Protein AF-A0AAV1JI72-F1 (afdb_monomer)

pLDDT: mean 72.75, std 24.95, range [28.27, 97.5]

Organism: NCBI:txid320188

Structure (mmCIF, N/CA/C/O backbone):
data_AF-A0AAV1JI72-F1
#
_entry.id   AF-A0AAV1JI72-F1
#
loop_
_atom_site.group_PDB
_atom_site.id
_atom_site.type_symbol
_atom_site.label_atom_id
_atom_site.label_alt_id
_atom_site.label_comp_id
_atom_site.label_asym_id
_atom_site.label_entity_id
_atom_site.label_seq_id
_atom_site.pdbx_PDB_ins_code
_atom_site.Cartn_x
_atom_site.Cartn_y
_atom_site.Cartn_z
_atom_site.occupancy
_atom_site.B_iso_or_equiv
_atom_site.auth_seq_id
_atom_site.auth_comp_id
_atom_site.auth_asym_id
_atom_site.auth_atom_id
_atom_site.pdbx_PDB_model_num
ATOM 1 N N . MET A 1 1 ? 10.639 1.353 -34.415 1.00 80.25 1 MET A N 1
ATOM 2 C CA . MET A 1 1 ? 10.887 -0.043 -33.990 1.00 80.25 1 MET A CA 1
ATOM 3 C C . MET A 1 1 ? 10.121 -0.288 -32.700 1.00 80.25 1 MET A C 1
ATOM 5 O O . MET A 1 1 ? 9.920 0.663 -31.959 1.00 80.25 1 MET A O 1
ATOM 9 N N . THR A 1 2 ? 9.612 -1.497 -32.475 1.00 88.75 2 THR A N 1
ATOM 10 C CA . THR A 1 2 ? 8.884 -1.863 -31.246 1.00 88.75 2 THR A CA 1
ATOM 11 C C . THR A 1 2 ? 9.745 -2.816 -30.440 1.00 88.75 2 THR A C 1
ATOM 13 O O . THR A 1 2 ? 10.254 -3.772 -31.016 1.00 88.75 2 THR A O 1
ATOM 16 N N . PHE A 1 3 ? 9.872 -2.568 -29.140 1.00 95.31 3 PHE A N 1
ATOM 17 C CA . PHE A 1 3 ? 10.751 -3.332 -28.258 1.00 95.31 3 PHE A CA 1
ATOM 18 C C . PHE A 1 3 ? 9.920 -4.197 -27.320 1.00 95.31 3 PHE A C 1
ATOM 20 O O . PHE A 1 3 ? 8.911 -3.732 -26.776 1.00 95.31 3 PHE A O 1
ATOM 27 N N . TYR A 1 4 ? 10.335 -5.449 -27.145 1.00 96.69 4 TYR A N 1
ATOM 28 C CA . TYR A 1 4 ? 9.605 -6.433 -26.360 1.00 96.69 4 TYR A CA 1
ATOM 29 C C . TYR A 1 4 ? 10.456 -6.936 -25.201 1.00 96.69 4 TYR A C 1
ATOM 31 O O . TYR A 1 4 ? 11.632 -7.248 -25.370 1.00 96.69 4 TYR A O 1
ATOM 39 N N . VAL A 1 5 ? 9.841 -7.051 -24.028 1.00 97.44 5 VAL A N 1
ATOM 40 C CA . VAL A 1 5 ? 10.412 -7.745 -22.872 1.00 97.44 5 VAL A CA 1
ATOM 41 C C . VAL A 1 5 ? 9.527 -8.935 -22.567 1.00 97.44 5 VAL A C 1
ATOM 43 O O . VAL A 1 5 ? 8.307 -8.802 -22.435 1.00 97.44 5 VAL A O 1
ATOM 46 N N . VAL A 1 6 ? 10.150 -10.098 -22.464 1.00 97.06 6 VAL A N 1
ATOM 47 C CA . VAL A 1 6 ? 9.492 -11.325 -22.038 1.00 97.06 6 VAL A CA 1
ATOM 48 C C . VAL A 1 6 ? 9.710 -11.481 -20.543 1.00 97.06 6 VAL A C 1
ATOM 50 O O . VAL A 1 6 ? 10.836 -11.371 -20.071 1.00 97.06 6 VAL A O 1
ATOM 53 N N . VAL A 1 7 ? 8.627 -11.716 -19.807 1.00 97.50 7 VAL A N 1
ATOM 54 C CA . VAL A 1 7 ? 8.615 -11.934 -18.360 1.00 97.50 7 VAL A CA 1
ATOM 55 C C . VAL A 1 7 ? 8.097 -13.340 -18.094 1.00 97.50 7 VAL A C 1
ATOM 57 O O . VAL A 1 7 ? 6.971 -13.672 -18.464 1.00 97.50 7 VAL A O 1
ATOM 60 N N . SER A 1 8 ? 8.901 -14.155 -17.421 1.00 96.75 8 SER A N 1
ATOM 61 C CA . SER A 1 8 ? 8.565 -15.527 -17.031 1.00 96.75 8 SER A CA 1
ATOM 62 C C . SER A 1 8 ? 8.626 -15.710 -15.512 1.00 96.75 8 SER A C 1
ATOM 64 O O . SER A 1 8 ? 9.091 -14.831 -14.783 1.00 96.75 8 SER A O 1
ATOM 66 N N . GLY A 1 9 ? 8.133 -16.855 -15.032 1.00 94.88 9 GLY A N 1
ATOM 67 C CA . GLY A 1 9 ? 8.080 -17.171 -13.600 1.00 94.88 9 GLY A CA 1
ATOM 68 C C . GLY A 1 9 ? 6.787 -16.727 -12.915 1.00 94.88 9 GLY A C 1
ATOM 69 O O . GLY A 1 9 ? 6.703 -16.763 -11.694 1.00 94.88 9 GLY A O 1
ATOM 70 N N . LEU A 1 10 ? 5.757 -16.329 -13.669 1.00 95.94 10 LEU A N 1
ATOM 71 C CA . LEU A 1 10 ? 4.488 -15.892 -13.086 1.00 95.94 10 LEU A CA 1
ATOM 72 C C . LEU A 1 10 ? 3.594 -17.082 -12.686 1.00 95.94 10 LEU A C 1
ATOM 74 O O . LEU A 1 10 ? 3.557 -18.090 -13.393 1.00 95.94 10 LEU A O 1
ATOM 78 N N . PRO A 1 11 ? 2.793 -16.968 -11.614 1.00 95.50 11 PRO A N 1
ATOM 79 C CA . PRO A 1 11 ? 1.798 -17.980 -11.271 1.00 95.50 11 PRO A CA 1
ATOM 80 C C . PRO A 1 11 ? 0.711 -18.102 -12.348 1.00 95.50 11 PRO A C 1
ATOM 82 O O . PRO A 1 11 ? 0.239 -17.095 -12.889 1.00 95.50 11 PRO A O 1
ATOM 85 N N . LYS A 1 12 ? 0.236 -19.331 -12.603 1.00 94.25 12 LYS A N 1
ATOM 86 C CA . LYS A 1 12 ? -0.787 -19.619 -13.634 1.00 94.25 12 LYS A CA 1
ATOM 87 C C . LYS A 1 12 ? -2.116 -18.892 -13.414 1.00 94.25 12 LYS A C 1
ATOM 89 O O . LYS A 1 12 ? -2.820 -18.559 -14.362 1.00 94.25 12 LYS A O 1
ATOM 94 N N . THR A 1 13 ? -2.441 -18.608 -12.158 1.00 94.12 13 THR A N 1
ATOM 95 C CA . THR A 1 13 ? -3.684 -17.951 -11.734 1.00 94.12 13 THR A CA 1
ATOM 96 C C . THR A 1 13 ? -3.676 -16.433 -11.925 1.00 94.12 13 THR A C 1
ATOM 98 O O . THR A 1 13 ? -4.698 -15.777 -11.709 1.00 94.12 13 THR A O 1
ATOM 101 N N . VAL A 1 14 ? -2.534 -15.837 -12.282 1.00 95.06 14 VAL A N 1
ATOM 102 C CA . VAL A 1 14 ? -2.416 -14.382 -12.394 1.00 95.06 14 VAL A CA 1
ATOM 103 C C . VAL A 1 14 ? -3.108 -13.873 -13.653 1.00 95.06 14 VAL A C 1
ATOM 105 O O . VAL A 1 14 ? -2.826 -14.306 -14.765 1.00 95.06 14 VAL A O 1
ATOM 108 N N . LYS A 1 15 ? -3.989 -12.884 -13.472 1.00 95.06 15 LYS A N 1
ATOM 109 C CA . LYS A 1 15 ? -4.692 -12.200 -14.563 1.00 95.06 15 LYS A CA 1
ATOM 110 C C . LYS A 1 15 ? -3.869 -11.032 -15.116 1.00 95.06 15 LYS A C 1
ATOM 112 O O . LYS A 1 15 ? -3.301 -10.253 -14.349 1.00 95.06 15 LYS A O 1
ATOM 117 N N . LYS A 1 16 ? -3.940 -10.820 -16.435 1.00 94.88 16 LYS A N 1
ATOM 118 C CA . LYS A 1 16 ? -3.310 -9.699 -17.168 1.00 94.88 16 LYS A CA 1
ATOM 119 C C . LYS A 1 16 ? -3.558 -8.324 -16.529 1.00 94.88 16 LYS A C 1
ATOM 121 O O . LYS A 1 16 ? -2.630 -7.537 -16.371 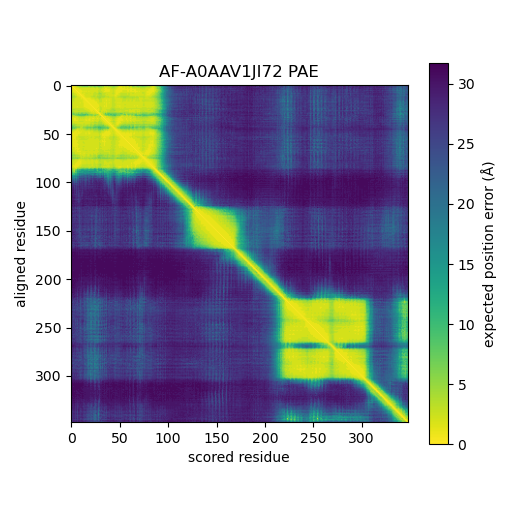1.00 94.88 16 LYS A O 1
ATOM 126 N N . GLN A 1 17 ? -4.795 -8.044 -16.111 1.00 95.06 17 GLN A N 1
ATOM 127 C CA . GLN A 1 17 ? -5.170 -6.770 -15.475 1.00 95.06 17 GLN A CA 1
ATOM 128 C C . GLN A 1 17 ? -4.402 -6.516 -14.169 1.00 95.06 17 GLN A C 1
ATOM 130 O O . GLN A 1 17 ? -3.932 -5.404 -13.930 1.00 95.06 17 GLN A O 1
ATOM 135 N N . LYS A 1 18 ? -4.219 -7.561 -13.352 1.00 95.06 18 LYS A N 1
ATOM 136 C CA . LYS A 1 18 ? -3.487 -7.476 -12.085 1.00 95.06 18 LYS A CA 1
ATOM 137 C C . LYS A 1 18 ? -2.008 -7.170 -12.324 1.00 95.06 18 LYS A C 1
ATOM 139 O O . LYS A 1 18 ? -1.457 -6.331 -11.621 1.00 95.06 18 LYS A O 1
ATOM 144 N N . MET A 1 19 ? -1.397 -7.775 -13.348 1.00 95.81 19 MET A N 1
ATOM 145 C CA . MET A 1 19 ? -0.015 -7.460 -13.738 1.00 95.81 19 MET A CA 1
ATOM 146 C C . MET A 1 19 ? 0.129 -6.043 -14.277 1.00 95.81 19 MET A C 1
ATOM 148 O O . MET A 1 19 ? 1.057 -5.337 -13.898 1.00 95.81 19 MET A O 1
ATOM 152 N N . SER A 1 20 ? -0.819 -5.588 -15.101 1.00 95.81 20 SER A N 1
ATOM 153 C CA . SER A 1 20 ? -0.811 -4.206 -15.586 1.00 95.81 20 SER A CA 1
ATOM 154 C C . SER A 1 20 ? -0.857 -3.202 -14.432 1.00 95.81 20 SER A C 1
ATOM 156 O O . SER A 1 20 ? -0.128 -2.213 -14.462 1.00 95.81 20 SER A O 1
ATOM 158 N N . HIS A 1 21 ? -1.699 -3.445 -13.423 1.00 95.38 21 HIS A N 1
ATOM 159 C CA . HIS A 1 21 ? -1.760 -2.612 -12.222 1.00 95.38 21 HIS A CA 1
ATOM 160 C C . HIS A 1 21 ? -0.453 -2.698 -11.426 1.00 95.38 21 HIS A C 1
ATOM 162 O O . HIS A 1 21 ? 0.119 -1.676 -11.058 1.00 95.38 21 HIS A O 1
ATOM 168 N N . PHE A 1 22 ? 0.051 -3.912 -11.200 1.00 95.38 22 PHE A N 1
ATOM 169 C CA . PHE A 1 22 ? 1.296 -4.143 -10.477 1.00 95.38 22 PHE A CA 1
ATOM 170 C C . PHE A 1 22 ? 2.472 -3.354 -11.080 1.00 95.38 22 PHE A C 1
ATOM 172 O O . PHE A 1 22 ? 3.137 -2.591 -10.385 1.00 95.38 22 PHE A O 1
ATOM 179 N N . PHE A 1 23 ? 2.675 -3.439 -12.393 1.00 95.50 23 PHE A N 1
ATOM 180 C CA . PHE A 1 23 ? 3.756 -2.708 -13.047 1.00 95.50 23 PHE A CA 1
ATOM 181 C C . PHE A 1 23 ? 3.588 -1.194 -12.988 1.00 95.50 23 PHE A C 1
ATOM 183 O O . PHE A 1 23 ? 4.570 -0.498 -12.757 1.00 95.50 23 PHE A O 1
ATOM 190 N N . ARG A 1 24 ? 2.367 -0.670 -13.155 1.00 94.69 24 ARG A N 1
ATOM 191 C CA . ARG A 1 24 ? 2.127 0.781 -13.088 1.00 94.69 24 ARG A CA 1
ATOM 192 C C . ARG A 1 24 ? 2.390 1.348 -11.697 1.00 94.69 24 ARG A C 1
ATOM 194 O O . ARG A 1 24 ? 3.025 2.390 -11.584 1.00 94.69 24 ARG A O 1
ATOM 201 N N . HIS A 1 25 ? 1.907 0.670 -10.660 1.00 93.50 25 HIS A N 1
ATOM 202 C CA . HIS A 1 25 ? 1.897 1.224 -9.306 1.00 93.50 25 HIS A CA 1
ATOM 203 C C . HIS A 1 25 ? 3.139 0.878 -8.483 1.00 93.50 25 HIS A C 1
ATOM 205 O O . HIS A 1 25 ? 3.499 1.657 -7.605 1.00 93.50 25 HIS A O 1
ATOM 211 N N . PHE A 1 26 ? 3.799 -0.249 -8.760 1.00 92.00 26 PHE A N 1
ATOM 212 C CA . PHE A 1 26 ? 4.907 -0.728 -7.930 1.00 92.00 26 PHE A CA 1
ATOM 213 C C . PHE A 1 26 ? 6.258 -0.616 -8.630 1.00 92.00 26 PHE A C 1
ATOM 215 O O . PHE A 1 26 ? 7.200 -0.101 -8.039 1.00 92.00 26 PHE A O 1
ATOM 222 N N . ILE A 1 27 ? 6.359 -1.044 -9.891 1.00 92.62 27 ILE A N 1
ATOM 223 C CA . ILE A 1 27 ? 7.653 -1.087 -10.590 1.00 92.62 27 ILE A CA 1
ATOM 224 C C . ILE A 1 27 ? 7.949 0.238 -11.300 1.00 92.62 27 ILE A C 1
ATOM 226 O O . ILE A 1 27 ? 8.994 0.847 -11.099 1.00 92.62 27 ILE A O 1
ATOM 230 N N . PHE A 1 28 ? 7.009 0.731 -12.106 1.00 92.94 28 PHE A N 1
ATOM 231 C CA . PHE A 1 28 ? 7.206 1.896 -12.974 1.00 92.94 28 PHE A CA 1
ATOM 232 C C . PHE A 1 28 ? 6.621 3.195 -12.407 1.00 92.94 28 PHE A C 1
ATOM 234 O O . PHE A 1 28 ? 6.451 4.159 -13.155 1.00 92.94 28 PHE A O 1
ATOM 241 N N . LYS A 1 29 ? 6.361 3.255 -11.089 1.00 89.06 29 LYS A N 1
ATOM 242 C CA . LYS A 1 29 ? 5.758 4.420 -10.407 1.00 89.06 29 LYS A CA 1
ATOM 243 C C . LYS A 1 29 ? 6.506 5.724 -10.709 1.00 89.06 29 LYS A C 1
ATOM 245 O O . LYS A 1 29 ? 5.884 6.759 -10.916 1.00 89.06 29 LYS A O 1
ATOM 250 N N . LYS A 1 30 ? 7.843 5.673 -10.755 1.00 84.94 30 LYS A N 1
ATOM 251 C CA . LYS A 1 30 ? 8.702 6.855 -10.953 1.00 84.94 30 LYS A CA 1
ATOM 252 C C . LYS A 1 30 ? 8.944 7.195 -12.426 1.00 84.94 30 LYS A C 1
ATOM 254 O O . LYS A 1 30 ? 9.085 8.361 -12.771 1.00 84.94 30 LYS A O 1
ATOM 259 N N . SER A 1 31 ? 8.982 6.192 -13.297 1.00 80.81 31 SER A N 1
ATOM 260 C CA . SER A 1 31 ? 9.631 6.317 -14.607 1.00 80.81 31 SER A CA 1
ATOM 261 C C . SER A 1 31 ? 8.703 6.769 -15.744 1.00 80.81 31 SER A C 1
ATOM 263 O O . SER A 1 31 ? 9.165 6.893 -16.871 1.00 80.81 31 SER A O 1
ATOM 265 N N . ARG A 1 32 ? 7.400 6.993 -15.487 1.00 87.56 32 ARG A N 1
ATOM 266 C CA . ARG A 1 32 ? 6.370 7.340 -16.502 1.00 87.56 32 ARG A CA 1
ATOM 267 C C . ARG A 1 32 ? 6.474 6.504 -17.797 1.00 87.56 32 ARG A C 1
ATOM 269 O O . ARG A 1 32 ? 6.197 6.989 -18.892 1.00 87.56 32 ARG A O 1
ATOM 276 N N . ILE A 1 33 ? 6.868 5.235 -17.672 1.00 93.38 33 ILE A N 1
ATOM 277 C CA . ILE A 1 33 ? 7.108 4.345 -18.812 1.00 93.38 33 ILE A CA 1
ATOM 278 C C . ILE A 1 33 ? 5.769 3.940 -19.433 1.00 93.38 33 ILE A C 1
ATOM 280 O O . ILE A 1 33 ? 4.908 3.370 -18.758 1.00 93.38 33 ILE A O 1
ATOM 284 N N . LYS A 1 34 ? 5.604 4.183 -20.738 1.00 94.25 34 LYS A N 1
ATOM 285 C CA . LYS A 1 34 ? 4.470 3.651 -21.503 1.00 94.25 34 LYS A CA 1
ATOM 286 C C . LYS A 1 34 ? 4.755 2.219 -21.943 1.00 94.25 34 LYS A C 1
ATOM 288 O O . LYS A 1 34 ? 5.739 1.954 -22.637 1.00 94.25 34 LYS A O 1
ATOM 293 N N . PHE A 1 35 ? 3.866 1.309 -21.559 1.00 96.25 35 PHE A N 1
ATOM 294 C CA . PHE A 1 35 ? 3.955 -0.106 -21.897 1.00 96.25 35 PHE A CA 1
ATOM 295 C C . PHE A 1 35 ? 2.570 -0.707 -22.161 1.00 96.25 35 PHE A C 1
ATOM 297 O O . PHE A 1 35 ? 1.554 -0.233 -21.641 1.00 96.25 35 PHE A O 1
ATOM 304 N N . TRP A 1 36 ? 2.541 -1.788 -22.939 1.00 97.06 36 TRP A N 1
ATOM 305 C CA . TRP A 1 36 ? 1.344 -2.574 -23.227 1.00 97.06 36 TRP A CA 1
ATOM 306 C C . TRP A 1 36 ? 1.670 -4.054 -23.093 1.00 97.06 36 TRP A C 1
ATOM 308 O O . TRP A 1 36 ? 2.617 -4.540 -23.699 1.00 97.06 36 TRP A O 1
ATOM 318 N N . ILE A 1 37 ? 0.873 -4.793 -22.327 1.00 96.81 37 ILE A N 1
ATOM 319 C CA . ILE A 1 37 ? 0.992 -6.253 -22.289 1.00 96.81 37 ILE A CA 1
ATOM 320 C C . ILE A 1 37 ? 0.331 -6.788 -23.566 1.00 96.81 37 ILE A C 1
ATOM 322 O O . ILE A 1 37 ? -0.889 -6.661 -23.708 1.00 96.81 37 ILE A O 1
ATOM 326 N N . GLU A 1 38 ? 1.103 -7.354 -24.495 1.00 95.75 38 GLU A N 1
ATOM 327 C CA . GLU A 1 38 ? 0.559 -7.908 -25.742 1.00 95.75 38 GLU A CA 1
ATOM 328 C C . GLU A 1 38 ? -0.102 -9.256 -25.469 1.00 95.75 38 GLU A C 1
ATOM 330 O O . GLU A 1 38 ? -1.328 -9.373 -25.555 1.00 95.75 38 GLU A O 1
ATOM 335 N N . SER A 1 39 ? 0.684 -10.234 -25.028 1.00 95.06 39 SER A N 1
ATOM 336 C CA . SER A 1 39 ? 0.224 -11.592 -24.759 1.00 95.06 39 SER A CA 1
ATOM 337 C C . SER A 1 39 ? 0.592 -12.040 -23.349 1.00 95.06 39 SER A C 1
ATOM 339 O O . SER A 1 39 ? 1.551 -11.569 -22.736 1.00 95.06 39 SER A O 1
ATOM 341 N N . MET A 1 40 ? -0.221 -12.948 -22.821 1.00 95.50 40 MET A N 1
ATOM 342 C CA . MET A 1 40 ? 0.060 -13.693 -21.605 1.00 95.50 40 MET A CA 1
ATOM 343 C C . MET A 1 40 ? -0.336 -15.133 -21.898 1.00 95.50 40 MET A C 1
ATOM 345 O O . MET A 1 40 ? -1.515 -15.404 -22.123 1.00 95.50 40 MET A O 1
ATOM 349 N N . GLN A 1 41 ? 0.653 -16.013 -21.992 1.00 92.50 41 GLN A N 1
ATOM 350 C CA . GLN A 1 41 ? 0.470 -17.406 -22.374 1.00 92.50 41 GLN A CA 1
ATOM 351 C C . GLN A 1 41 ? 0.854 -18.312 -21.200 1.00 92.50 41 GLN A C 1
ATOM 353 O O . GLN A 1 41 ? 1.872 -18.076 -20.545 1.00 92.50 41 GLN A O 1
ATOM 358 N N . PRO A 1 42 ? 0.050 -19.339 -20.895 1.00 90.06 42 PRO A N 1
ATOM 359 C CA . PRO A 1 42 ? 0.451 -20.346 -19.931 1.00 90.06 42 PRO A CA 1
ATOM 360 C C . PRO A 1 42 ? 1.564 -21.215 -20.524 1.00 90.06 42 PRO A C 1
ATOM 362 O O . PRO A 1 42 ? 1.390 -21.811 -21.582 1.00 90.06 42 PRO A O 1
ATOM 365 N N . SER A 1 43 ? 2.697 -21.301 -19.829 1.00 89.12 43 SER A N 1
ATOM 366 C CA . SER A 1 43 ? 3.761 -22.273 -20.094 1.00 89.12 43 SER A CA 1
ATOM 367 C C . SER A 1 43 ? 3.604 -23.489 -19.164 1.00 89.12 43 SER A C 1
ATOM 369 O O . SER A 1 43 ? 2.732 -23.531 -18.283 1.00 89.12 43 SER A O 1
ATOM 371 N N . THR A 1 44 ? 4.429 -24.518 -19.360 1.00 84.00 44 THR A N 1
ATOM 372 C CA . THR A 1 44 ? 4.364 -25.809 -18.649 1.00 84.00 44 THR A CA 1
ATOM 373 C C . THR A 1 44 ? 4.312 -25.638 -17.133 1.00 84.00 44 THR A C 1
ATOM 375 O O . THR A 1 44 ? 3.479 -26.264 -16.472 1.00 84.00 44 THR A O 1
ATOM 378 N N . HIS A 1 45 ? 5.112 -24.725 -16.578 1.00 84.75 45 HIS A N 1
ATOM 379 C CA . HIS A 1 45 ? 5.224 -24.532 -15.126 1.00 84.75 45 HIS A CA 1
ATOM 380 C C . HIS A 1 45 ? 4.782 -23.147 -14.636 1.00 84.75 45 HIS A C 1
ATOM 382 O O . HIS A 1 45 ? 4.303 -23.026 -13.511 1.00 84.75 45 HIS A O 1
ATOM 388 N N . CYS A 1 46 ? 4.861 -22.118 -15.474 1.00 90.19 46 CYS A N 1
ATOM 389 C CA . CYS A 1 46 ? 4.539 -20.737 -15.118 1.00 90.19 46 CYS A CA 1
ATOM 390 C C . CYS A 1 46 ? 3.838 -20.027 -16.282 1.00 90.19 46 CYS A C 1
ATOM 392 O O . CYS A 1 46 ? 3.836 -20.524 -17.400 1.00 90.19 46 CYS A O 1
ATOM 394 N N . ASN A 1 47 ? 3.217 -18.878 -16.038 1.00 92.69 47 ASN A N 1
ATOM 395 C CA . ASN A 1 47 ? 2.770 -18.008 -17.118 1.00 92.69 47 ASN A CA 1
ATOM 396 C C . ASN A 1 47 ? 3.957 -17.194 -17.639 1.00 92.69 47 ASN A C 1
ATOM 398 O O . ASN A 1 47 ? 4.772 -16.680 -16.868 1.00 92.69 47 ASN A O 1
ATOM 402 N N . GLU A 1 48 ? 4.010 -17.059 -18.955 1.00 95.56 48 GLU A N 1
ATOM 403 C CA . GLU A 1 48 ? 4.913 -16.169 -19.665 1.00 95.56 48 GLU A CA 1
ATOM 404 C C . GLU A 1 48 ? 4.109 -14.984 -20.200 1.00 95.56 48 GLU A C 1
ATOM 406 O O . GLU A 1 48 ? 2.946 -15.106 -20.593 1.00 95.56 48 GLU A O 1
ATOM 411 N N . MET A 1 49 ? 4.705 -13.803 -20.169 1.00 96.69 49 MET A N 1
ATOM 412 C CA . MET A 1 49 ? 4.047 -12.568 -20.560 1.00 96.69 49 MET A CA 1
ATOM 413 C C . MET A 1 49 ? 4.978 -11.733 -21.419 1.00 96.69 49 MET A C 1
ATOM 415 O O . MET A 1 49 ? 6.127 -11.502 -21.054 1.00 96.69 49 MET A O 1
ATOM 419 N N . VAL A 1 50 ? 4.455 -11.223 -22.529 1.00 96.88 50 VAL A N 1
ATOM 420 C CA . VAL A 1 50 ? 5.200 -10.358 -23.443 1.00 96.88 50 VAL A CA 1
ATOM 421 C C . VAL A 1 50 ? 4.702 -8.927 -23.289 1.00 96.88 50 VAL A C 1
ATOM 423 O O . VAL A 1 50 ? 3.518 -8.631 -23.481 1.00 96.88 50 VAL A O 1
ATOM 426 N N . ILE A 1 51 ? 5.615 -8.029 -22.932 1.00 97.38 51 ILE A N 1
ATOM 427 C CA . ILE A 1 51 ? 5.345 -6.607 -22.737 1.00 97.38 51 ILE A CA 1
ATOM 428 C C . ILE A 1 51 ? 6.008 -5.819 -23.861 1.00 97.38 51 ILE A C 1
ATOM 430 O O . ILE A 1 51 ? 7.207 -5.942 -24.093 1.00 97.38 51 ILE A O 1
ATOM 434 N N . ARG A 1 52 ? 5.229 -4.978 -24.536 1.00 96.94 52 ARG A N 1
ATOM 435 C CA . ARG A 1 52 ? 5.703 -4.031 -25.542 1.00 96.94 52 ARG A CA 1
ATOM 436 C C . ARG A 1 52 ? 5.977 -2.669 -24.917 1.00 96.94 52 ARG A C 1
ATOM 438 O O . ARG A 1 52 ? 5.120 -2.136 -24.208 1.00 96.94 52 ARG A O 1
ATOM 445 N N . PHE A 1 53 ? 7.107 -2.071 -25.277 1.00 96.31 53 PHE A N 1
ATOM 446 C CA . PHE A 1 53 ? 7.514 -0.726 -24.873 1.00 96.31 53 PHE A CA 1
ATOM 447 C C . PHE A 1 53 ? 7.600 0.231 -26.068 1.00 96.31 53 PHE A C 1
ATOM 449 O O . PHE A 1 53 ? 7.793 -0.186 -27.212 1.00 96.31 53 PHE A O 1
ATOM 456 N N . GLU A 1 54 ? 7.419 1.526 -25.787 1.00 95.00 54 GLU A N 1
ATOM 457 C CA . GLU A 1 54 ? 7.495 2.611 -26.780 1.00 95.00 54 GLU A CA 1
ATOM 458 C C . GLU A 1 54 ? 8.937 2.870 -27.252 1.00 95.00 54 GLU A C 1
ATOM 460 O O . GLU A 1 54 ? 9.156 3.119 -28.435 1.00 95.00 54 GLU A O 1
ATOM 465 N N . THR A 1 55 ? 9.919 2.773 -26.351 1.00 95.31 55 THR A N 1
ATOM 466 C CA . THR A 1 55 ? 11.341 3.038 -26.625 1.00 95.31 55 THR A CA 1
ATOM 467 C C . THR A 1 55 ? 12.223 1.902 -26.107 1.00 95.31 55 THR A C 1
ATOM 469 O O . THR A 1 55 ? 11.849 1.193 -25.170 1.00 95.31 55 THR A O 1
ATOM 472 N N . GLU A 1 56 ? 13.407 1.745 -26.701 1.00 95.56 56 GLU A N 1
ATOM 473 C CA . GLU A 1 56 ? 14.403 0.742 -26.296 1.00 95.56 56 GLU A CA 1
ATOM 474 C C . GLU A 1 56 ? 14.876 0.968 -24.864 1.00 95.56 56 GLU A C 1
ATOM 476 O O . GLU A 1 56 ? 14.845 0.057 -24.046 1.00 95.56 56 GLU A O 1
ATOM 481 N N . ALA A 1 57 ? 15.188 2.222 -24.522 1.00 95.31 57 ALA A N 1
ATOM 482 C CA . ALA A 1 57 ? 15.603 2.603 -23.178 1.00 95.31 57 ALA A CA 1
ATOM 483 C C . ALA A 1 57 ? 14.574 2.192 -22.109 1.00 95.31 57 ALA A C 1
ATOM 485 O O . ALA A 1 57 ? 14.943 1.744 -21.026 1.00 95.31 57 ALA A O 1
ATOM 486 N N . HIS A 1 58 ? 13.272 2.298 -22.406 1.00 95.94 58 HIS A N 1
ATOM 487 C CA . HIS A 1 58 ? 12.229 1.831 -21.493 1.00 95.94 58 HIS A CA 1
ATOM 488 C C . HIS A 1 58 ? 12.203 0.306 -21.362 1.00 95.94 58 HIS A C 1
ATOM 490 O O . HIS A 1 58 ? 12.005 -0.193 -20.255 1.00 95.94 58 HIS A O 1
ATOM 496 N N . ALA A 1 59 ? 12.399 -0.420 -22.465 1.00 96.50 59 ALA A N 1
ATOM 497 C CA . ALA A 1 59 ? 12.481 -1.877 -22.448 1.00 96.50 59 ALA A CA 1
ATOM 498 C C . ALA A 1 59 ? 13.690 -2.354 -21.630 1.00 96.50 59 ALA A C 1
ATOM 500 O O . ALA A 1 59 ? 13.542 -3.238 -20.791 1.00 96.50 59 ALA A O 1
ATOM 501 N N . ASP A 1 60 ? 14.846 -1.712 -21.792 1.00 96.25 60 ASP A N 1
ATOM 502 C CA . ASP A 1 60 ? 16.068 -2.005 -21.039 1.00 96.25 60 ASP A CA 1
ATOM 503 C C . ASP A 1 60 ? 15.902 -1.759 -19.539 1.00 96.25 60 ASP A C 1
ATOM 505 O O . ASP A 1 60 ? 16.225 -2.624 -18.720 1.00 96.25 60 ASP A O 1
ATOM 509 N N . ILE A 1 61 ? 15.363 -0.596 -19.158 1.00 95.81 61 ILE A N 1
ATOM 510 C CA . ILE A 1 61 ? 15.093 -0.270 -17.750 1.00 95.81 61 ILE A CA 1
ATOM 511 C C . ILE A 1 61 ? 14.112 -1.282 -17.159 1.00 95.81 61 ILE A C 1
ATOM 513 O O . ILE A 1 61 ? 14.311 -1.747 -16.036 1.00 95.81 61 ILE A O 1
ATOM 517 N N . ALA A 1 62 ? 13.066 -1.640 -17.905 1.00 96.69 62 ALA A N 1
ATOM 518 C CA . ALA A 1 62 ? 12.085 -2.619 -17.470 1.00 96.69 62 ALA A CA 1
ATOM 519 C C . ALA A 1 62 ? 12.694 -4.011 -17.298 1.00 96.69 62 ALA A C 1
ATOM 521 O O . ALA A 1 62 ? 12.474 -4.629 -16.260 1.00 96.69 62 ALA A O 1
ATOM 522 N N . ALA A 1 63 ? 13.490 -4.480 -18.261 1.00 96.88 63 ALA A N 1
ATOM 523 C CA . ALA A 1 63 ? 14.163 -5.770 -18.188 1.00 96.88 63 ALA A CA 1
ATOM 524 C C . ALA A 1 63 ? 15.080 -5.844 -16.961 1.00 96.88 63 ALA A C 1
ATOM 526 O O . ALA A 1 63 ? 14.975 -6.789 -16.186 1.00 96.88 63 ALA A O 1
ATOM 527 N N . ARG A 1 64 ? 15.899 -4.811 -16.718 1.00 96.12 64 ARG A N 1
ATOM 528 C CA . ARG A 1 64 ? 16.796 -4.754 -15.550 1.00 96.12 64 ARG A CA 1
ATOM 529 C C . ARG A 1 64 ? 16.045 -4.666 -14.224 1.00 96.12 64 ARG A C 1
ATOM 531 O O . ARG A 1 64 ? 16.459 -5.280 -13.254 1.00 96.12 64 ARG A O 1
ATOM 538 N N . SER A 1 65 ? 14.950 -3.909 -14.182 1.00 95.88 65 SER A N 1
ATOM 539 C CA . SER A 1 65 ? 14.172 -3.693 -12.952 1.00 95.88 65 SER A CA 1
ATOM 540 C C . SER A 1 65 ? 13.312 -4.900 -12.572 1.00 95.88 65 SER A C 1
ATOM 542 O O . SER A 1 65 ? 12.982 -5.079 -11.403 1.00 95.88 65 SER A O 1
ATOM 544 N N . LEU A 1 66 ? 12.897 -5.694 -13.561 1.00 96.38 66 LEU A N 1
ATOM 545 C CA . LEU A 1 66 ? 12.073 -6.884 -13.358 1.00 96.38 66 LEU A CA 1
ATOM 546 C C . LEU A 1 66 ? 12.897 -8.168 -13.225 1.00 96.38 66 LEU A C 1
ATOM 548 O O . LEU A 1 66 ? 12.359 -9.181 -12.777 1.00 96.38 66 LEU A O 1
ATOM 552 N N . GLN A 1 67 ? 14.169 -8.149 -13.623 1.00 97.50 67 GLN A N 1
ATOM 553 C CA . GLN A 1 67 ? 15.067 -9.287 -13.480 1.00 97.50 67 GLN A CA 1
ATOM 554 C C . GLN A 1 67 ? 15.261 -9.624 -11.997 1.00 97.50 67 GLN A C 1
ATOM 556 O O . GLN A 1 67 ? 15.611 -8.766 -11.192 1.00 97.50 67 GLN A O 1
ATOM 561 N N . ASP A 1 68 ? 14.984 -10.880 -11.651 1.00 96.75 68 ASP A N 1
ATOM 562 C CA . ASP A 1 68 ? 15.050 -11.439 -10.299 1.00 96.75 68 ASP A CA 1
ATOM 563 C C . ASP A 1 68 ? 14.147 -10.740 -9.266 1.00 96.75 68 ASP A C 1
ATOM 565 O O . ASP A 1 68 ? 14.323 -10.885 -8.055 1.00 96.75 68 ASP A O 1
ATOM 569 N N . TYR A 1 69 ? 13.120 -10.019 -9.728 1.00 96.50 69 TYR A N 1
ATOM 570 C CA . TYR A 1 69 ? 12.188 -9.336 -8.838 1.00 96.50 69 TYR A CA 1
ATOM 571 C C . TYR A 1 69 ? 11.310 -10.348 -8.069 1.00 96.50 69 TYR A C 1
ATOM 573 O O . TYR A 1 69 ? 10.662 -11.192 -8.700 1.00 96.50 69 TYR A O 1
ATOM 581 N N . PRO A 1 70 ? 11.211 -10.259 -6.725 1.00 96.19 70 PRO A N 1
ATOM 582 C CA . PRO A 1 70 ? 10.379 -11.155 -5.927 1.00 96.19 70 PRO A CA 1
ATOM 583 C C . PRO A 1 70 ? 8.900 -10.745 -5.993 1.00 96.19 70 PRO A C 1
ATOM 585 O O . PRO A 1 70 ? 8.448 -9.813 -5.328 1.00 96.19 70 PRO A O 1
ATOM 588 N N . PHE A 1 71 ? 8.108 -11.462 -6.786 1.00 95.69 71 PHE A N 1
ATOM 589 C CA . PHE A 1 71 ? 6.669 -11.249 -6.901 1.00 95.69 71 PHE A CA 1
ATOM 590 C C . PHE A 1 71 ? 5.897 -12.083 -5.872 1.00 95.69 71 PHE A C 1
ATOM 592 O O . PHE A 1 71 ? 5.837 -13.309 -5.964 1.00 95.69 71 PHE A O 1
ATOM 599 N N . GLN A 1 72 ? 5.256 -11.419 -4.906 1.00 95.25 72 GLN A N 1
ATOM 600 C CA . GLN A 1 72 ? 4.397 -12.084 -3.925 1.00 95.25 72 GLN A CA 1
ATOM 601 C C . GLN A 1 72 ? 2.968 -12.246 -4.460 1.00 95.25 72 GLN A C 1
ATOM 603 O O . GLN A 1 72 ? 2.262 -11.267 -4.727 1.00 95.25 72 GLN A O 1
ATOM 608 N N . HIS A 1 73 ? 2.514 -13.492 -4.584 1.00 92.81 73 HIS A N 1
ATOM 609 C CA . HIS A 1 73 ? 1.163 -13.808 -5.040 1.00 92.81 73 HIS A CA 1
ATOM 610 C C . HIS A 1 73 ? 0.184 -14.012 -3.859 1.00 92.81 73 HIS A C 1
ATOM 612 O O . HIS A 1 73 ? 0.552 -13.976 -2.686 1.00 92.81 73 HIS A O 1
ATOM 618 N N . THR A 1 74 ? -1.120 -14.139 -4.145 1.00 90.75 74 THR A N 1
ATOM 619 C CA . THR A 1 74 ? -2.179 -14.255 -3.116 1.00 90.75 74 THR A CA 1
ATOM 620 C C . THR A 1 74 ? -2.122 -15.553 -2.316 1.00 90.75 74 THR A C 1
ATOM 622 O O . THR A 1 74 ? -2.676 -15.613 -1.224 1.00 90.75 74 THR A O 1
ATOM 625 N N . ASP A 1 75 ? -1.448 -16.564 -2.852 1.00 90.62 75 ASP A N 1
ATOM 626 C CA . ASP A 1 75 ? -1.096 -17.818 -2.175 1.00 90.62 75 ASP A CA 1
ATOM 627 C C . ASP A 1 75 ? 0.044 -17.652 -1.152 1.00 90.62 75 ASP A C 1
ATOM 629 O O . ASP A 1 75 ? 0.442 -18.629 -0.529 1.00 90.62 75 ASP A O 1
ATOM 633 N N . GLN A 1 76 ? 0.552 -16.426 -0.962 1.00 91.06 76 GLN A N 1
ATOM 634 C CA . GLN A 1 76 ? 1.698 -16.086 -0.112 1.00 91.06 76 GLN A CA 1
ATOM 635 C C . GLN A 1 76 ? 3.032 -16.680 -0.584 1.00 91.06 76 GLN A C 1
ATOM 637 O O . GLN A 1 76 ? 4.039 -16.511 0.101 1.00 91.06 76 GLN A O 1
ATOM 642 N N . GLN A 1 77 ? 3.069 -17.313 -1.758 1.00 93.25 77 GLN A N 1
ATOM 643 C CA . GLN A 1 77 ? 4.313 -17.773 -2.355 1.00 93.25 77 GLN A CA 1
ATOM 644 C C . GLN A 1 77 ? 5.021 -16.615 -3.064 1.00 93.25 77 GLN A C 1
ATOM 646 O O . GLN A 1 77 ? 4.392 -15.689 -3.595 1.00 93.25 77 GLN A O 1
ATOM 651 N N . ILE A 1 78 ? 6.352 -16.667 -3.036 1.00 95.25 78 ILE A N 1
ATOM 652 C CA . ILE A 1 78 ? 7.226 -15.693 -3.684 1.00 95.25 78 ILE A CA 1
ATOM 653 C C . ILE A 1 78 ? 7.737 -16.318 -4.976 1.00 95.25 78 ILE A C 1
ATOM 655 O O . ILE A 1 78 ? 8.351 -17.382 -4.964 1.00 95.25 78 ILE A O 1
ATOM 659 N N . TYR A 1 79 ? 7.484 -15.634 -6.083 1.00 95.19 79 TYR A N 1
ATOM 660 C CA . TYR A 1 79 ? 7.878 -16.047 -7.418 1.00 95.19 79 TYR A CA 1
ATOM 661 C C . TYR A 1 79 ? 8.962 -15.100 -7.922 1.00 95.19 79 TYR A C 1
ATOM 663 O O . TYR A 1 79 ? 8.736 -13.895 -8.009 1.00 95.19 79 TYR A O 1
ATOM 671 N N . ILE A 1 80 ? 10.141 -15.630 -8.241 1.00 96.44 80 ILE A N 1
ATOM 672 C CA . ILE A 1 80 ? 11.242 -14.829 -8.783 1.00 96.44 80 ILE A CA 1
ATOM 673 C C . ILE A 1 80 ? 11.012 -14.652 -10.284 1.00 96.44 80 ILE A C 1
ATOM 675 O O . ILE A 1 80 ? 10.976 -15.632 -11.033 1.00 96.44 80 ILE A O 1
ATOM 679 N N . LEU A 1 81 ? 10.829 -13.403 -10.713 1.00 96.56 81 LEU A N 1
ATOM 680 C CA . LEU A 1 81 ? 10.609 -13.078 -12.118 1.00 96.56 81 LEU A CA 1
ATOM 681 C C . LEU A 1 81 ? 11.918 -13.171 -12.905 1.00 96.56 81 LEU A C 1
ATOM 683 O O . LEU A 1 81 ? 12.967 -12.735 -12.441 1.00 96.56 81 LEU A O 1
ATOM 687 N N . ARG A 1 82 ? 11.851 -13.699 -14.127 1.00 96.81 82 ARG A N 1
ATOM 688 C CA . ARG A 1 82 ? 12.984 -13.703 -15.065 1.00 96.81 82 ARG A CA 1
ATOM 689 C C . ARG A 1 82 ? 12.602 -12.967 -16.328 1.00 96.81 82 ARG A C 1
ATOM 691 O O . ARG A 1 82 ? 11.549 -13.261 -16.902 1.00 96.81 82 ARG A O 1
ATOM 698 N N . CYS A 1 83 ? 13.454 -12.040 -16.746 1.00 97.12 83 CYS A N 1
ATOM 699 C CA . CYS A 1 83 ? 13.153 -11.109 -17.818 1.00 97.12 83 CYS A CA 1
ATOM 700 C C . CYS A 1 83 ? 14.272 -11.063 -18.853 1.00 97.12 83 CYS A C 1
ATOM 702 O O . CYS A 1 83 ? 15.449 -11.036 -18.511 1.00 97.12 83 CYS A O 1
ATOM 704 N N . TRP A 1 84 ? 13.913 -11.011 -20.131 1.00 96.25 84 TRP A N 1
ATOM 705 C CA . TRP A 1 84 ? 14.878 -10.796 -21.208 1.00 96.25 84 TRP A CA 1
ATOM 706 C C . TRP A 1 84 ? 14.269 -9.972 -22.336 1.00 96.25 84 TRP A C 1
ATOM 708 O O . TRP A 1 84 ? 13.053 -9.966 -22.552 1.00 96.25 84 TRP A O 1
ATOM 718 N N . LEU A 1 85 ? 15.133 -9.255 -23.051 1.00 96.19 85 LEU A N 1
ATOM 719 C CA . LEU A 1 85 ? 14.758 -8.507 -24.243 1.00 96.19 85 LEU A CA 1
ATOM 720 C C . LEU A 1 85 ? 14.551 -9.469 -25.410 1.00 96.19 85 LEU A C 1
ATOM 722 O O . LEU A 1 85 ? 15.316 -10.411 -25.614 1.00 96.19 85 LEU A O 1
ATOM 726 N N . ARG A 1 86 ? 13.506 -9.212 -26.187 1.00 93.75 86 ARG A N 1
ATOM 727 C CA . ARG A 1 86 ? 13.207 -9.920 -27.425 1.00 93.75 86 ARG A CA 1
ATOM 728 C C . ARG A 1 86 ? 13.239 -8.905 -28.561 1.00 93.75 86 ARG A C 1
ATOM 730 O O . ARG A 1 86 ? 12.399 -8.008 -28.621 1.00 93.75 86 ARG A O 1
ATOM 737 N N . SER A 1 87 ? 14.226 -9.052 -29.438 1.00 82.25 87 SER A N 1
ATOM 738 C CA . SER A 1 87 ? 14.460 -8.133 -30.559 1.00 82.25 87 SER A CA 1
ATOM 739 C C . SER A 1 87 ? 13.421 -8.281 -31.673 1.00 82.25 87 SER A C 1
ATOM 741 O O . SER A 1 87 ? 13.137 -7.320 -32.387 1.00 82.25 87 SER A O 1
ATOM 743 N N . ASP A 1 88 ? 12.795 -9.454 -31.778 1.00 80.12 88 ASP A N 1
ATOM 744 C CA . ASP A 1 88 ? 11.845 -9.757 -32.844 1.00 80.12 88 ASP A CA 1
ATOM 745 C C . ASP A 1 88 ? 10.396 -9.555 -32.406 1.00 80.12 88 ASP A C 1
ATOM 747 O O . ASP A 1 88 ? 9.995 -9.926 -31.295 1.00 80.12 88 ASP A O 1
ATOM 751 N N . LYS A 1 89 ? 9.574 -9.032 -33.326 1.00 71.44 89 LYS A N 1
ATOM 752 C CA . LYS A 1 89 ? 8.118 -9.069 -33.166 1.00 71.44 89 LYS A CA 1
ATOM 753 C C . LYS A 1 89 ? 7.707 -10.527 -32.954 1.00 71.44 89 LYS A C 1
ATOM 755 O O . LYS A 1 89 ? 8.143 -11.376 -33.735 1.00 71.44 89 LYS A O 1
ATOM 760 N N . PRO A 1 90 ? 6.875 -10.842 -31.944 1.00 65.25 90 PRO A N 1
ATOM 761 C CA . PRO A 1 90 ? 6.290 -12.168 -31.872 1.00 65.25 90 PRO A CA 1
ATOM 762 C C . PRO A 1 90 ? 5.591 -12.397 -33.209 1.00 65.25 90 PRO A C 1
ATOM 764 O O . PRO A 1 90 ? 4.729 -11.599 -33.591 1.00 65.25 90 PRO A O 1
ATOM 767 N N . ALA A 1 91 ? 6.023 -13.418 -33.956 1.00 61.66 91 ALA A N 1
ATOM 768 C CA . ALA A 1 91 ? 5.305 -13.848 -35.142 1.00 61.66 91 ALA A CA 1
ATOM 769 C C . ALA A 1 91 ? 3.857 -14.007 -34.688 1.00 61.66 91 ALA A C 1
ATOM 771 O O . ALA A 1 91 ? 3.586 -14.787 -33.771 1.00 61.66 91 ALA A O 1
ATOM 772 N N . ARG A 1 92 ? 2.958 -13.169 -35.216 1.00 54.00 92 ARG A N 1
ATOM 773 C CA . ARG A 1 92 ? 1.532 -13.334 -34.974 1.00 54.00 92 ARG A CA 1
ATOM 774 C C . ARG A 1 92 ? 1.235 -14.738 -35.474 1.00 54.00 92 ARG A C 1
ATOM 776 O O . ARG A 1 92 ? 1.161 -14.948 -36.678 1.00 54.00 92 ARG A O 1
ATOM 783 N N . GLN A 1 93 ? 1.121 -15.700 -34.563 1.00 51.94 93 GLN A N 1
ATOM 784 C CA . GLN A 1 93 ? 0.318 -16.876 -34.820 1.00 51.94 93 GLN A CA 1
ATOM 785 C C . GLN A 1 93 ? -1.087 -16.314 -34.992 1.00 51.94 93 GLN A C 1
ATOM 787 O O . GLN A 1 93 ? -1.811 -16.090 -34.023 1.00 51.94 93 GLN A O 1
ATOM 792 N N . GLU A 1 94 ? -1.406 -15.935 -36.228 1.00 44.62 94 GLU A N 1
ATOM 793 C CA . GLU A 1 94 ? -2.778 -15.814 -36.668 1.00 44.62 94 GLU A CA 1
ATOM 794 C C . GLU A 1 94 ? -3.411 -17.148 -36.301 1.00 44.62 94 GLU A C 1
ATOM 796 O O . GLU A 1 94 ? -3.062 -18.191 -36.853 1.00 44.62 94 GLU A O 1
ATOM 801 N N . MET A 1 95 ? -4.264 -17.122 -35.276 1.00 43.75 95 MET A N 1
ATOM 802 C CA . MET A 1 95 ? -5.230 -18.180 -35.059 1.00 43.75 95 MET A CA 1
ATOM 803 C C . MET A 1 95 ? -6.075 -18.208 -36.327 1.00 43.75 95 MET A C 1
ATOM 805 O O . MET A 1 95 ? -7.047 -17.466 -36.458 1.00 43.75 95 MET A O 1
ATOM 809 N N . GLN A 1 96 ? -5.657 -19.016 -37.298 1.00 41.44 96 GLN A N 1
ATOM 810 C CA . GLN A 1 96 ? -6.572 -19.518 -38.294 1.00 41.44 96 GLN A CA 1
ATOM 811 C C . GLN A 1 96 ? -7.621 -20.296 -37.507 1.00 41.44 96 GLN A C 1
ATOM 813 O O . GLN A 1 96 ? -7.337 -21.332 -36.907 1.00 41.44 96 GLN A O 1
ATOM 818 N N . ASN A 1 97 ? -8.821 -19.726 -37.458 1.00 43.75 97 ASN A N 1
ATOM 819 C CA . ASN A 1 97 ? -10.039 -20.452 -37.161 1.00 43.75 97 ASN A CA 1
ATOM 820 C C . ASN A 1 97 ? -10.156 -21.568 -38.206 1.00 43.75 97 ASN A C 1
ATOM 822 O O . ASN A 1 97 ? -10.694 -21.354 -39.287 1.00 43.75 97 ASN A O 1
ATOM 826 N N . PHE A 1 98 ? -9.590 -22.732 -37.906 1.00 38.66 98 PHE A N 1
ATOM 827 C CA . PHE A 1 98 ? -9.882 -23.968 -38.612 1.00 38.66 98 PHE A CA 1
ATOM 828 C C . PHE A 1 98 ? -11.028 -24.648 -37.858 1.00 38.66 98 PHE A C 1
ATOM 830 O O . PHE A 1 98 ? -10.817 -25.408 -36.916 1.00 38.66 98 PHE A O 1
ATOM 837 N N . GLU A 1 99 ? -12.258 -24.328 -38.259 1.00 45.75 99 GLU A N 1
ATOM 838 C CA . GLU A 1 99 ? -13.361 -25.285 -38.183 1.00 45.75 99 GLU A CA 1
ATOM 839 C C . GLU A 1 99 ? -13.038 -26.396 -39.184 1.00 45.75 99 GLU A C 1
ATOM 841 O O . GLU A 1 99 ? -13.278 -26.248 -40.379 1.00 45.75 99 GLU A O 1
ATOM 846 N N . VAL A 1 100 ? -12.427 -27.484 -38.714 1.00 38.16 100 VAL A N 1
ATOM 847 C CA . VAL A 1 100 ? -12.358 -28.737 -39.467 1.00 38.16 100 VAL A CA 1
ATOM 848 C C . VAL A 1 100 ? -12.723 -29.890 -38.544 1.00 38.16 100 VAL A C 1
ATOM 850 O O . VAL A 1 100 ? -11.980 -30.298 -37.654 1.00 38.16 100 VAL A O 1
ATOM 853 N N . ASP A 1 101 ? -13.925 -30.374 -38.808 1.00 50.75 101 ASP A N 1
ATOM 854 C CA . ASP A 1 101 ? -14.447 -31.695 -38.518 1.00 50.75 101 ASP A CA 1
ATOM 855 C C . ASP A 1 101 ? -13.663 -32.726 -39.350 1.00 50.75 101 ASP A C 1
ATOM 857 O O . ASP A 1 101 ? -13.899 -32.826 -40.549 1.00 50.75 101 ASP A O 1
ATOM 861 N N . VAL A 1 102 ? -12.691 -33.444 -38.766 1.00 40.47 102 VAL A N 1
ATOM 862 C CA . VAL A 1 102 ? -12.118 -34.671 -39.361 1.00 40.47 102 VAL A CA 1
ATOM 863 C C . VAL A 1 102 ? -11.673 -35.646 -38.266 1.00 40.47 102 VAL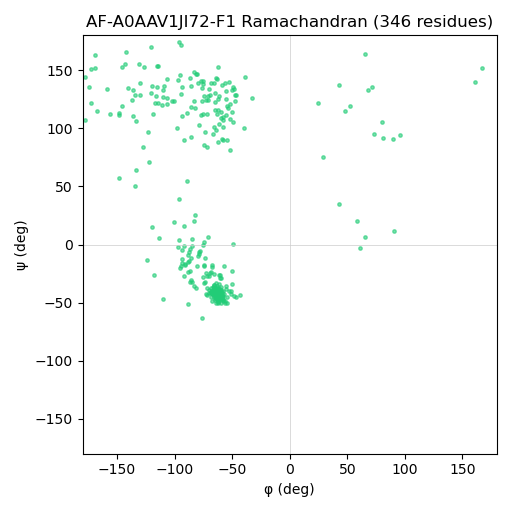 A C 1
ATOM 865 O O . VAL A 1 102 ? -10.724 -35.415 -37.520 1.00 40.47 102 VAL A O 1
ATOM 868 N N . SER A 1 103 ? -12.419 -36.747 -38.208 1.00 45.06 103 SER A N 1
ATOM 869 C CA . SER A 1 103 ? -11.989 -38.148 -38.192 1.00 45.06 103 SER A CA 1
ATOM 870 C C . SER A 1 103 ? -10.588 -38.495 -37.682 1.00 45.06 103 SER A C 1
ATOM 872 O O . SER A 1 103 ? -9.554 -38.149 -38.245 1.00 45.06 103 SER A O 1
ATOM 874 N N . VAL A 1 104 ? -10.610 -39.337 -36.654 1.00 47.50 104 VAL A N 1
ATOM 875 C CA . VAL A 1 104 ? -9.505 -40.135 -36.130 1.00 47.50 104 VAL A CA 1
ATOM 876 C C . VAL A 1 104 ? -8.945 -41.052 -37.219 1.00 47.50 104 VAL A C 1
ATOM 878 O O . VAL A 1 104 ? -9.564 -42.064 -37.530 1.00 47.50 104 VAL A O 1
ATOM 881 N N . GLU A 1 105 ? -7.734 -40.777 -37.701 1.00 42.09 105 GLU A N 1
ATOM 882 C CA . GLU A 1 105 ? -6.834 -41.823 -38.188 1.00 42.09 105 GLU A CA 1
ATOM 883 C C . GLU A 1 105 ? -5.447 -41.662 -37.566 1.00 42.09 105 GLU A C 1
ATOM 885 O O . GLU A 1 105 ? -4.858 -40.588 -37.466 1.00 42.09 105 GLU A O 1
ATOM 890 N N . ARG A 1 106 ? -5.004 -42.786 -37.016 1.00 50.53 106 ARG A N 1
ATOM 891 C CA . ARG A 1 106 ? -3.864 -42.971 -36.137 1.00 50.53 106 ARG A CA 1
ATOM 892 C C . ARG A 1 106 ? -2.715 -43.456 -37.013 1.00 50.53 106 ARG A C 1
ATOM 894 O O . ARG A 1 106 ? -2.651 -44.645 -37.301 1.00 50.53 106 ARG A O 1
ATOM 901 N N . GLU A 1 107 ? -1.804 -42.564 -37.387 1.00 39.62 107 GLU A N 1
ATOM 902 C CA . GLU A 1 107 ? -0.527 -42.952 -37.989 1.00 39.62 107 GLU A CA 1
ATOM 903 C C . GLU A 1 107 ? 0.627 -42.755 -37.005 1.00 39.62 107 GLU A C 1
ATOM 905 O O . GLU A 1 107 ? 0.814 -41.708 -36.384 1.00 39.62 107 GLU A O 1
ATOM 910 N N . PHE A 1 108 ? 1.364 -43.847 -36.827 1.00 48.72 108 PHE A N 1
ATOM 911 C CA . PHE A 1 108 ? 2.539 -43.991 -35.986 1.00 48.72 108 PHE A CA 1
ATOM 912 C C . PHE A 1 108 ? 3.682 -43.110 -36.505 1.00 48.72 108 PHE A C 1
ATOM 914 O O . PHE A 1 108 ? 4.141 -43.308 -37.628 1.00 48.72 108 PHE A O 1
ATOM 921 N N . GLN A 1 109 ? 4.208 -42.210 -35.666 1.00 40.16 109 GLN A N 1
ATOM 922 C CA . GLN A 1 109 ? 5.542 -41.642 -35.880 1.00 40.16 109 GLN A CA 1
ATOM 923 C C . GLN A 1 109 ? 6.616 -42.393 -35.075 1.00 40.16 109 GLN A C 1
ATOM 925 O O . GLN A 1 109 ? 6.336 -42.855 -33.964 1.00 40.16 109 GLN A O 1
ATOM 930 N N . PRO A 1 110 ? 7.845 -42.524 -35.613 1.00 49.38 110 PRO A N 1
ATOM 931 C CA . PRO A 1 110 ? 8.922 -43.283 -34.992 1.00 49.38 110 PRO A CA 1
ATOM 932 C C . PRO A 1 110 ? 9.552 -42.504 -33.834 1.00 49.38 110 PRO A C 1
ATOM 934 O O . PRO A 1 110 ? 9.778 -41.300 -33.914 1.00 49.38 110 PRO A O 1
ATOM 937 N N . VAL A 1 111 ? 9.874 -43.233 -32.769 1.00 46.16 111 VAL A N 1
ATOM 938 C CA . VAL A 1 111 ? 10.601 -42.761 -31.587 1.00 46.16 111 VAL A CA 1
ATOM 939 C C . VAL A 1 111 ? 12.012 -42.318 -31.990 1.00 46.16 111 VAL A C 1
ATOM 941 O O . VAL A 1 111 ? 12.841 -43.148 -32.361 1.00 46.16 111 VAL A O 1
ATOM 944 N N . GLU A 1 112 ? 12.293 -41.016 -31.903 1.00 46.25 112 GLU A N 1
ATOM 945 C CA . GLU A 1 112 ? 13.656 -40.485 -31.998 1.00 46.25 112 GLU A CA 1
ATOM 946 C C . GLU A 1 112 ? 14.484 -40.894 -30.760 1.00 46.25 112 GLU A C 1
ATOM 948 O O . GLU A 1 112 ? 13.980 -40.862 -29.630 1.00 46.25 112 GLU A O 1
ATOM 953 N N . PRO A 1 113 ? 15.761 -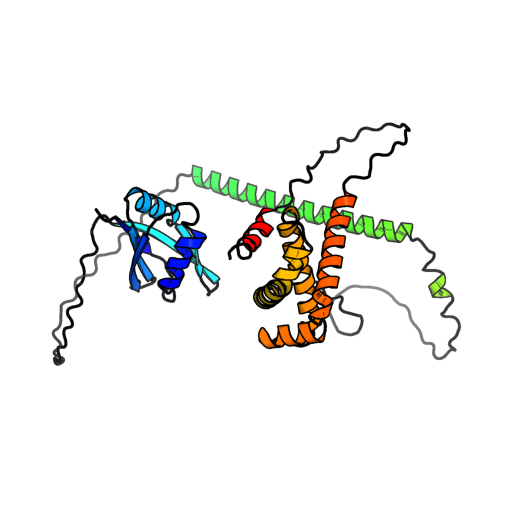41.274 -30.938 1.00 50.50 113 PRO A N 1
ATOM 954 C CA . PRO A 1 113 ? 16.606 -41.749 -29.853 1.00 50.50 113 PRO A CA 1
ATOM 955 C C . PRO A 1 113 ? 16.989 -40.617 -28.890 1.00 50.50 113 PRO A C 1
ATOM 957 O O . PRO A 1 113 ? 17.526 -39.577 -29.276 1.00 50.50 113 PRO A O 1
ATOM 960 N N . GLN A 1 114 ? 16.745 -40.871 -27.603 1.00 43.84 114 GLN A N 1
ATOM 961 C CA . GLN A 1 114 ? 17.169 -40.047 -26.476 1.00 43.84 114 GLN A CA 1
ATOM 962 C C . GLN A 1 114 ? 18.672 -39.755 -26.550 1.00 43.84 114 GLN A C 1
ATOM 964 O O . GLN A 1 114 ? 19.503 -40.664 -26.518 1.00 43.84 114 GLN A O 1
ATOM 969 N N . ARG A 1 115 ? 19.032 -38.469 -26.604 1.00 52.25 115 ARG A N 1
ATOM 970 C CA . ARG A 1 115 ? 20.414 -38.040 -26.380 1.00 52.25 115 ARG A CA 1
ATOM 971 C C . ARG A 1 115 ? 20.767 -38.231 -24.898 1.00 52.25 115 ARG A C 1
ATOM 973 O O . ARG A 1 115 ? 19.974 -37.831 -24.043 1.00 52.25 115 ARG A O 1
ATOM 980 N N . PRO A 1 116 ? 21.937 -38.804 -24.576 1.00 52.62 116 PRO A N 1
ATOM 981 C CA . PRO A 1 116 ? 22.374 -38.963 -23.198 1.00 52.62 116 PRO A CA 1
ATOM 982 C C . PRO A 1 116 ? 22.640 -37.604 -22.538 1.00 52.62 116 PRO A C 1
ATOM 984 O O . PRO A 1 116 ? 23.205 -36.690 -23.140 1.00 52.62 116 PRO A O 1
ATOM 987 N N . TYR A 1 117 ? 22.208 -37.504 -21.281 1.00 46.88 117 TYR A N 1
ATOM 988 C CA . TYR A 1 117 ? 22.472 -36.410 -20.354 1.00 46.88 117 TYR A CA 1
ATOM 989 C C . TYR A 1 117 ? 23.962 -36.038 -20.346 1.00 46.88 117 TYR A C 1
ATOM 991 O O . TYR A 1 117 ? 24.810 -36.867 -20.022 1.00 46.88 117 TYR A O 1
ATOM 999 N N . SER A 1 118 ? 24.273 -34.772 -20.631 1.00 45.78 118 SER A N 1
ATOM 1000 C CA . SER A 1 118 ? 25.565 -34.200 -20.254 1.00 45.78 118 SER A CA 1
ATOM 1001 C C . SER A 1 118 ? 25.525 -33.917 -18.749 1.00 45.78 118 SER A C 1
ATOM 1003 O O . SER A 1 118 ? 24.625 -33.193 -18.311 1.00 45.78 118 SER A O 1
ATOM 1005 N N . PRO A 1 119 ? 26.450 -34.458 -17.939 1.00 53.03 119 PRO A N 1
ATOM 1006 C CA . PRO A 1 119 ? 26.530 -34.106 -16.534 1.00 53.03 119 PRO A CA 1
ATOM 1007 C C . PRO A 1 119 ? 26.906 -32.628 -16.442 1.00 53.03 119 PRO A C 1
ATOM 1009 O O . PRO A 1 119 ? 27.823 -32.153 -17.115 1.00 53.03 119 PRO A O 1
ATOM 1012 N N . VAL A 1 120 ? 26.147 -31.890 -15.639 1.00 47.34 120 VAL A N 1
ATOM 1013 C CA . VAL A 1 120 ? 26.466 -30.520 -15.256 1.00 47.34 120 VAL A CA 1
ATOM 1014 C C . VAL A 1 120 ? 27.799 -30.580 -14.521 1.00 47.34 120 VAL A C 1
ATOM 1016 O O . VAL A 1 120 ? 27.861 -31.022 -13.380 1.00 47.34 120 VAL A O 1
ATOM 1019 N N . THR A 1 121 ? 28.876 -30.181 -15.193 1.00 45.38 121 THR A N 1
ATOM 1020 C CA . THR A 1 121 ? 30.142 -29.852 -14.543 1.00 45.38 121 THR A CA 1
ATOM 1021 C C . THR A 1 121 ? 29.860 -28.747 -13.535 1.00 45.38 121 THR A C 1
ATOM 1023 O O . THR A 1 121 ? 29.574 -27.608 -13.920 1.00 45.38 121 THR A O 1
ATOM 1026 N N . GLU A 1 122 ? 29.891 -29.115 -12.256 1.00 48.78 122 GLU A N 1
ATOM 1027 C CA . GLU A 1 122 ? 30.001 -28.205 -11.126 1.00 48.78 122 GLU A CA 1
ATOM 1028 C C . GLU A 1 122 ? 31.165 -27.262 -11.422 1.00 48.78 122 GLU A C 1
ATOM 1030 O O . GLU A 1 122 ? 32.327 -27.659 -11.439 1.00 48.78 122 GLU A O 1
ATOM 1035 N N . ARG A 1 123 ? 30.845 -26.016 -11.773 1.00 49.53 123 ARG A N 1
ATOM 1036 C CA . ARG A 1 123 ? 31.862 -24.985 -11.935 1.00 49.53 123 ARG A CA 1
ATOM 1037 C C . ARG A 1 123 ? 32.477 -24.749 -10.567 1.00 49.53 123 ARG A C 1
ATOM 1039 O O . ARG A 1 123 ? 31.791 -24.283 -9.656 1.00 49.53 123 ARG A O 1
ATOM 1046 N N . ASP A 1 124 ? 33.759 -25.074 -10.475 1.00 48.06 124 ASP A N 1
ATOM 1047 C CA . ASP A 1 124 ? 34.663 -24.757 -9.381 1.00 48.06 124 ASP A CA 1
ATOM 1048 C C . ASP A 1 124 ? 34.405 -23.339 -8.862 1.00 48.06 124 ASP A C 1
ATOM 1050 O O . ASP A 1 124 ? 34.808 -22.333 -9.449 1.00 48.06 124 ASP A O 1
ATOM 1054 N N . SER A 1 125 ? 33.679 -23.258 -7.749 1.00 53.00 125 SER A N 1
ATOM 1055 C CA . SER A 1 125 ? 33.540 -22.022 -6.992 1.00 53.00 125 SER A CA 1
ATOM 1056 C C . SER A 1 125 ? 34.883 -21.780 -6.323 1.00 53.00 125 SER A C 1
ATOM 1058 O O . SER A 1 125 ? 35.295 -22.571 -5.474 1.00 53.00 125 SER A O 1
ATOM 1060 N N . SER A 1 126 ? 35.587 -20.730 -6.744 1.00 58.88 126 SER A N 1
ATOM 1061 C CA . SER A 1 126 ? 36.913 -20.390 -6.233 1.00 58.88 126 SER A CA 1
ATOM 1062 C C . SER A 1 126 ? 36.925 -20.405 -4.692 1.00 58.88 126 SER A C 1
ATOM 1064 O O . SER A 1 126 ? 36.016 -19.825 -4.091 1.00 58.88 126 SER A O 1
ATOM 1066 N N . PRO A 1 127 ? 37.931 -21.025 -4.040 1.00 68.06 127 PRO A N 1
ATOM 1067 C CA . PRO A 1 127 ? 37.981 -21.200 -2.582 1.00 68.06 127 PRO A CA 1
ATOM 1068 C C . PRO A 1 127 ? 37.739 -19.902 -1.799 1.00 68.06 127 PRO A C 1
ATOM 1070 O O . PRO A 1 127 ? 37.079 -19.907 -0.767 1.00 68.06 127 PRO A O 1
ATOM 1073 N N . HIS A 1 128 ? 38.187 -18.775 -2.357 1.00 67.69 128 HIS A N 1
ATOM 1074 C CA . HIS A 1 128 ? 38.069 -17.448 -1.762 1.00 67.69 128 HIS A CA 1
ATOM 1075 C C . HIS A 1 128 ? 36.620 -17.006 -1.486 1.00 67.69 128 HIS A C 1
ATOM 1077 O O . HIS A 1 128 ? 36.343 -16.404 -0.454 1.00 67.69 128 HIS A O 1
ATOM 1083 N N . LEU A 1 129 ? 35.670 -17.369 -2.357 1.00 72.31 129 LEU A N 1
ATOM 1084 C CA . LEU A 1 129 ? 34.257 -17.006 -2.182 1.00 72.31 129 LEU A CA 1
ATOM 1085 C C . LEU A 1 129 ? 33.590 -17.794 -1.048 1.00 72.31 129 LEU A C 1
ATOM 1087 O O . LEU A 1 129 ? 32.637 -17.312 -0.438 1.00 72.31 129 LEU A O 1
ATOM 1091 N N . ARG A 1 130 ? 34.079 -19.004 -0.742 1.00 78.75 130 ARG A N 1
ATOM 1092 C CA . ARG A 1 130 ? 33.570 -19.789 0.392 1.00 78.75 130 ARG A CA 1
ATOM 1093 C C . ARG A 1 130 ? 33.982 -19.157 1.718 1.00 78.75 130 ARG A C 1
ATOM 1095 O O . ARG A 1 130 ? 33.141 -19.038 2.608 1.00 78.75 130 ARG A O 1
ATOM 1102 N N . ASP A 1 131 ? 35.223 -18.692 1.817 1.00 85.69 131 ASP A N 1
ATOM 1103 C CA . ASP A 1 131 ? 35.724 -18.021 3.017 1.00 85.69 131 ASP A CA 1
ATOM 1104 C C . ASP A 1 131 ? 34.978 -16.700 3.265 1.00 85.69 131 ASP A C 1
ATOM 1106 O O . ASP A 1 131 ? 34.518 -16.443 4.378 1.00 85.69 131 ASP A O 1
ATOM 1110 N N . GLU A 1 132 ? 34.743 -15.900 2.220 1.00 85.06 132 GLU A N 1
ATOM 1111 C CA . GLU A 1 132 ? 33.937 -14.676 2.323 1.00 85.06 132 GLU A CA 1
ATOM 1112 C C . GLU A 1 132 ? 32.488 -14.951 2.747 1.00 85.06 132 GLU A C 1
ATOM 1114 O O . GLU A 1 132 ? 31.964 -14.268 3.629 1.00 85.06 132 GLU A O 1
ATOM 1119 N N . LEU A 1 133 ? 31.850 -15.985 2.187 1.00 86.00 133 LEU A N 1
ATOM 1120 C CA . LEU A 1 133 ? 30.498 -16.384 2.583 1.00 86.00 133 LEU A CA 1
ATOM 1121 C C . LEU A 1 133 ? 30.440 -16.835 4.044 1.00 86.00 133 LEU A C 1
ATOM 1123 O O . LEU A 1 133 ? 29.539 -16.423 4.773 1.00 86.00 133 LEU A O 1
ATOM 1127 N N . THR A 1 134 ? 31.406 -17.637 4.502 1.00 91.56 134 THR A N 1
ATOM 1128 C CA . THR A 1 134 ? 31.466 -18.047 5.916 1.00 91.56 134 THR A CA 1
ATOM 1129 C C . THR A 1 134 ? 31.705 -16.865 6.853 1.00 91.56 134 THR A C 1
ATOM 1131 O O . THR A 1 134 ? 31.085 -16.794 7.916 1.00 91.56 134 THR A O 1
ATOM 1134 N N . LYS A 1 135 ? 32.525 -15.891 6.445 1.00 94.31 135 LYS A N 1
ATOM 1135 C CA . LYS A 1 135 ? 32.746 -14.650 7.194 1.00 94.31 135 LYS A CA 1
ATOM 1136 C C . LYS A 1 135 ? 31.467 -13.818 7.306 1.00 94.31 135 LYS A C 1
ATOM 1138 O O . LYS A 1 135 ? 31.124 -13.392 8.408 1.00 94.31 135 LYS A O 1
ATOM 1143 N N . LEU A 1 136 ? 30.738 -13.636 6.203 1.00 92.12 136 LEU A N 1
ATOM 1144 C CA . LEU A 1 136 ? 29.452 -12.929 6.195 1.00 92.12 136 LEU A CA 1
ATOM 1145 C C . LEU A 1 136 ? 28.410 -13.639 7.069 1.00 92.12 136 LEU A C 1
ATOM 1147 O O . LEU A 1 136 ? 27.695 -12.989 7.830 1.00 92.12 136 LEU A O 1
ATOM 1151 N N . GLN A 1 137 ? 28.356 -14.972 7.019 1.00 92.75 137 GLN A N 1
ATOM 1152 C CA . GLN A 1 137 ? 27.462 -15.769 7.862 1.00 92.75 137 GLN A CA 1
ATOM 1153 C C . GLN A 1 137 ? 27.729 -15.516 9.357 1.00 92.75 137 GLN A C 1
ATOM 1155 O O . GLN A 1 137 ? 26.793 -15.324 10.137 1.00 92.75 137 GLN A O 1
ATOM 1160 N N . LEU A 1 138 ? 29.006 -15.472 9.748 1.00 95.94 138 LEU A N 1
ATOM 1161 C CA . LEU A 1 138 ? 29.432 -15.231 11.126 1.00 95.94 138 LEU A CA 1
ATOM 1162 C C . LEU A 1 138 ? 29.136 -13.792 11.579 1.00 95.94 138 LEU A C 1
ATOM 1164 O O . LEU A 1 138 ? 28.721 -13.573 12.716 1.00 95.94 138 LEU A O 1
ATOM 1168 N N . GLU A 1 139 ? 29.287 -12.808 10.693 1.00 95.00 139 GLU A N 1
ATOM 1169 C CA . GLU A 1 139 ? 28.949 -11.408 10.972 1.00 95.00 139 GLU A CA 1
ATOM 1170 C C . GLU A 1 139 ? 27.441 -11.206 11.204 1.00 95.00 139 GLU A C 1
ATOM 1172 O O . GLU A 1 139 ? 27.032 -10.515 12.147 1.00 95.00 139 GLU A O 1
ATOM 1177 N N . ILE A 1 140 ? 26.603 -11.877 10.408 1.00 93.31 140 ILE A N 1
ATOM 1178 C CA . ILE A 1 140 ? 25.147 -11.900 10.601 1.00 93.31 140 ILE A CA 1
ATOM 1179 C C . ILE A 1 140 ? 24.802 -12.529 11.957 1.00 93.31 140 ILE A C 1
ATOM 1181 O O . ILE A 1 140 ? 23.983 -11.991 12.707 1.00 93.31 140 ILE A O 1
ATOM 1185 N N . GLU A 1 141 ? 25.444 -13.645 12.309 1.00 96.19 141 GLU A N 1
ATOM 1186 C CA . GLU A 1 141 ? 25.221 -14.316 13.590 1.00 96.19 141 GLU A CA 1
ATOM 1187 C C . GLU A 1 141 ? 25.615 -13.432 14.785 1.00 96.19 141 GLU A C 1
ATOM 1189 O O . GLU A 1 141 ? 24.852 -13.315 15.749 1.00 96.19 141 GLU A O 1
ATOM 1194 N N . LEU A 1 142 ? 26.766 -12.756 14.714 1.00 97.12 142 LEU A N 1
ATOM 1195 C CA . LEU A 1 142 ? 27.208 -11.809 15.741 1.00 97.12 142 LEU A CA 1
ATOM 1196 C C . LEU A 1 142 ? 26.232 -10.643 15.902 1.00 97.12 142 LEU A C 1
ATOM 1198 O O . LEU A 1 142 ? 25.916 -10.253 17.028 1.00 97.12 142 LEU A O 1
ATOM 1202 N N . THR A 1 143 ? 25.724 -10.109 14.794 1.00 93.12 143 THR A N 1
ATOM 1203 C CA . THR A 1 143 ? 24.747 -9.014 14.810 1.00 93.12 143 THR A CA 1
ATOM 1204 C C . THR A 1 143 ? 23.441 -9.448 15.475 1.00 93.12 143 THR A C 1
ATOM 1206 O O . THR A 1 143 ? 22.913 -8.737 16.333 1.00 93.12 143 THR A O 1
ATOM 1209 N N . ASN A 1 144 ? 22.957 -10.654 15.169 1.00 93.44 144 ASN A N 1
ATOM 1210 C CA . ASN A 1 144 ? 21.763 -11.212 15.805 1.00 93.44 144 ASN A CA 1
ATOM 1211 C C . ASN A 1 144 ? 21.961 -11.438 17.310 1.00 93.44 144 ASN A C 1
ATOM 1213 O O . ASN A 1 144 ? 21.081 -11.103 18.104 1.00 93.44 144 ASN A O 1
ATOM 1217 N N . LYS A 1 145 ? 23.130 -11.947 17.721 1.00 96.88 145 LYS A N 1
ATOM 1218 C CA . LYS A 1 145 ? 23.478 -12.125 19.141 1.00 96.88 145 LYS A CA 1
ATOM 1219 C C . LYS A 1 145 ? 23.541 -10.791 19.891 1.00 96.88 145 LYS A C 1
ATOM 1221 O O . LYS A 1 145 ? 23.020 -10.699 20.999 1.00 96.88 145 LYS A O 1
ATOM 1226 N N . ARG A 1 146 ? 24.111 -9.744 19.283 1.00 94.44 146 ARG A N 1
ATOM 1227 C CA . ARG A 1 146 ? 24.122 -8.382 19.851 1.00 94.44 146 ARG A CA 1
ATOM 1228 C C . ARG A 1 146 ? 22.715 -7.821 20.022 1.00 94.44 146 ARG A C 1
ATOM 1230 O O . ARG A 1 146 ? 22.405 -7.280 21.077 1.00 94.44 146 ARG A O 1
ATOM 1237 N N . ARG A 1 147 ? 21.851 -7.990 19.019 1.00 94.62 147 ARG A N 1
ATOM 1238 C CA . ARG A 1 147 ? 20.447 -7.574 19.110 1.00 94.62 147 ARG A CA 1
ATOM 1239 C C . ARG A 1 147 ? 19.724 -8.272 20.265 1.00 94.62 147 ARG A C 1
ATOM 1241 O O . ARG A 1 147 ? 19.019 -7.610 21.017 1.00 94.62 147 ARG A O 1
ATOM 1248 N N . LEU A 1 148 ? 19.925 -9.581 20.425 1.00 94.81 148 LEU A N 1
ATOM 1249 C CA . LEU A 1 148 ? 19.313 -10.350 21.510 1.00 94.81 148 LEU A CA 1
ATOM 1250 C C . LEU A 1 148 ? 19.779 -9.867 22.894 1.00 94.81 148 LEU A C 1
ATOM 1252 O O . LEU A 1 148 ? 18.966 -9.761 23.808 1.00 94.81 148 LEU A O 1
ATOM 1256 N N . LEU A 1 149 ? 21.068 -9.538 23.040 1.00 96.81 149 LEU A N 1
ATOM 1257 C CA . LEU A 1 149 ? 21.606 -8.960 24.276 1.00 96.81 149 LEU A CA 1
ATOM 1258 C C . LEU A 1 149 ? 20.972 -7.603 24.595 1.00 96.81 149 LEU A C 1
ATOM 1260 O O . LEU A 1 149 ? 20.530 -7.402 25.720 1.00 96.81 149 LEU A O 1
ATOM 1264 N N . LEU A 1 150 ? 20.843 -6.714 23.607 1.00 95.31 150 LEU A N 1
ATOM 1265 C CA . LEU A 1 150 ? 20.187 -5.413 23.793 1.00 95.31 150 LEU A CA 1
ATOM 1266 C C . LEU A 1 150 ? 18.711 -5.552 24.194 1.00 95.31 150 LEU A C 1
ATOM 1268 O O . LEU A 1 150 ? 18.213 -4.793 25.026 1.00 95.31 150 LEU A O 1
ATOM 1272 N N . GLU A 1 151 ? 17.995 -6.521 23.620 1.00 94.31 151 GLU A N 1
ATOM 1273 C CA . GLU A 1 151 ? 16.608 -6.812 24.001 1.00 94.31 151 GLU A CA 1
ATOM 1274 C C . GLU A 1 151 ? 16.520 -7.315 25.456 1.00 94.31 151 GLU A C 1
ATOM 1276 O O . GLU A 1 151 ? 15.652 -6.860 26.205 1.00 94.31 151 GLU A O 1
ATOM 1281 N N . ALA A 1 152 ? 17.453 -8.174 25.887 1.00 95.75 152 ALA A N 1
ATOM 1282 C CA . ALA A 1 152 ? 17.537 -8.653 27.267 1.00 95.75 152 ALA A CA 1
ATOM 1283 C C . ALA A 1 152 ? 17.911 -7.539 28.261 1.00 95.75 152 ALA A C 1
ATOM 1285 O O . ALA A 1 152 ? 17.286 -7.423 29.315 1.00 95.75 152 ALA A O 1
ATOM 1286 N N . GLU A 1 153 ? 18.872 -6.677 27.918 1.00 95.31 153 GLU A N 1
ATOM 1287 C CA . GLU A 1 153 ? 19.245 -5.508 28.724 1.00 95.31 153 GLU A CA 1
ATOM 1288 C C . GLU A 1 153 ? 18.063 -4.551 28.894 1.00 95.31 153 GLU A C 1
ATOM 1290 O O . GLU A 1 153 ? 17.761 -4.120 30.007 1.00 95.31 153 GLU A O 1
ATOM 1295 N N . ARG A 1 154 ? 17.324 -4.271 27.813 1.00 94.38 154 ARG A N 1
ATOM 1296 C CA . ARG A 1 154 ? 16.117 -3.439 27.876 1.00 94.38 154 ARG A CA 1
ATOM 1297 C C . ARG A 1 154 ? 15.074 -4.028 28.824 1.00 94.38 154 ARG A C 1
ATOM 1299 O O . ARG A 1 154 ? 14.426 -3.279 29.555 1.00 94.38 154 ARG A O 1
ATOM 1306 N N . GLN A 1 155 ? 14.893 -5.345 28.807 1.00 94.00 155 GLN A N 1
ATOM 1307 C CA . GLN A 1 155 ? 13.950 -6.021 29.692 1.00 94.00 155 GLN A CA 1
ATOM 1308 C C . GLN A 1 155 ? 14.402 -5.961 31.155 1.00 94.00 155 GLN A C 1
ATOM 1310 O O . GLN A 1 155 ? 13.593 -5.637 32.022 1.00 94.00 155 GLN A O 1
ATOM 1315 N N . LEU A 1 156 ? 15.694 -6.163 31.416 1.00 96.81 156 LEU A N 1
ATOM 1316 C CA . LEU A 1 156 ? 16.275 -6.042 32.751 1.00 96.81 156 LEU A CA 1
ATOM 1317 C C . LEU A 1 156 ? 16.103 -4.625 33.314 1.00 96.81 156 LEU A C 1
ATOM 1319 O O . LEU A 1 156 ? 15.688 -4.466 34.458 1.00 96.81 156 LEU A O 1
ATOM 1323 N N . VAL A 1 157 ? 16.327 -3.589 32.500 1.00 96.50 157 VAL A N 1
ATOM 1324 C CA . VAL A 1 157 ? 16.104 -2.188 32.899 1.00 96.50 157 VAL A CA 1
ATOM 1325 C C . VAL A 1 157 ? 14.633 -1.925 33.245 1.00 96.50 157 VAL A C 1
ATOM 1327 O O . VAL A 1 157 ? 14.336 -1.212 34.205 1.00 96.50 157 VAL A O 1
ATOM 1330 N N . LEU A 1 158 ? 13.692 -2.501 32.491 1.00 93.38 158 LEU A N 1
ATOM 1331 C CA . LEU A 1 158 ? 12.262 -2.380 32.792 1.00 93.38 158 LEU A CA 1
ATOM 1332 C C . LEU A 1 158 ? 11.889 -3.077 34.104 1.00 93.38 158 LEU A C 1
ATOM 1334 O O . LEU A 1 158 ? 11.138 -2.510 34.899 1.00 93.38 158 LEU A O 1
ATOM 1338 N N . GLU A 1 159 ? 12.418 -4.276 34.344 1.00 94.50 159 GLU A N 1
ATOM 1339 C CA . GLU A 1 159 ? 12.208 -5.014 35.591 1.00 94.50 159 GLU A CA 1
ATOM 1340 C C . GLU A 1 159 ? 12.815 -4.275 36.787 1.00 94.50 159 GLU A C 1
ATOM 1342 O O . GLU A 1 159 ? 12.140 -4.108 37.804 1.00 94.50 159 GLU A O 1
ATOM 1347 N N . GLN A 1 160 ? 14.030 -3.740 36.645 1.00 96.31 160 GLN A N 1
ATOM 1348 C CA . GLN A 1 160 ? 14.669 -2.916 37.669 1.00 96.31 160 GLN A CA 1
ATOM 1349 C C . GLN A 1 160 ? 13.813 -1.691 38.003 1.00 96.31 160 GLN A C 1
ATOM 1351 O O . GLN A 1 160 ? 13.505 -1.463 39.170 1.00 96.31 160 GLN A O 1
ATOM 1356 N N . LYS A 1 161 ? 13.341 -0.951 36.993 1.00 94.00 161 LYS A N 1
ATOM 1357 C CA . LYS A 1 161 ? 12.461 0.205 37.209 1.00 94.00 161 LYS A CA 1
ATOM 1358 C C . LYS A 1 161 ? 11.139 -0.192 37.871 1.00 94.00 161 LYS A C 1
ATOM 1360 O O . LYS A 1 161 ? 10.616 0.542 38.706 1.00 94.00 161 LYS A O 1
ATOM 1365 N N . SER A 1 162 ? 10.585 -1.352 37.519 1.00 91.69 162 SER A N 1
ATOM 1366 C CA . SER A 1 162 ? 9.382 -1.884 38.164 1.00 91.69 162 SER A CA 1
ATOM 1367 C C . SER A 1 162 ? 9.621 -2.197 39.644 1.00 91.69 162 SER A C 1
ATOM 1369 O O . SER A 1 162 ? 8.769 -1.885 40.474 1.00 91.69 162 SER A O 1
ATOM 1371 N N . LEU A 1 163 ? 10.766 -2.793 39.986 1.00 92.81 163 LEU A N 1
ATOM 1372 C CA . LEU A 1 163 ? 11.151 -3.070 41.372 1.00 92.81 163 LEU A CA 1
ATOM 1373 C C . LEU A 1 163 ? 11.417 -1.783 42.153 1.00 92.81 163 LEU A C 1
ATOM 1375 O O . LEU A 1 163 ? 10.957 -1.664 43.284 1.00 92.81 163 LEU A O 1
ATOM 1379 N N . GLU A 1 164 ? 12.081 -0.802 41.544 1.00 92.12 164 GLU A N 1
ATOM 1380 C CA . GLU A 1 164 ? 12.288 0.522 42.134 1.00 92.12 164 GLU A CA 1
ATOM 1381 C C . GLU A 1 164 ? 10.955 1.212 42.436 1.00 92.12 164 GLU A C 1
ATOM 1383 O O . GLU A 1 164 ? 10.791 1.749 43.525 1.00 92.12 164 GLU A O 1
ATOM 1388 N N . MET A 1 165 ? 9.961 1.143 41.540 1.00 86.75 165 MET A N 1
ATOM 1389 C CA . MET A 1 165 ? 8.618 1.668 41.826 1.00 86.75 165 MET A CA 1
ATOM 1390 C C . MET A 1 165 ? 7.938 0.928 42.984 1.00 86.75 165 MET A C 1
ATOM 1392 O O . MET A 1 165 ? 7.291 1.563 43.812 1.00 86.75 165 MET A O 1
ATOM 1396 N N . LEU A 1 166 ? 8.078 -0.398 43.074 1.00 86.56 166 LEU A N 1
ATOM 1397 C CA . LEU A 1 166 ? 7.528 -1.177 44.190 1.00 86.56 166 LEU A CA 1
ATOM 1398 C C . LEU A 1 166 ? 8.215 -0.845 45.524 1.00 86.56 166 LEU A C 1
ATOM 1400 O O . LEU A 1 166 ? 7.546 -0.788 46.552 1.00 86.56 166 LEU A O 1
ATOM 1404 N N . GLN A 1 167 ? 9.525 -0.595 45.507 1.00 87.50 167 GLN A N 1
ATOM 1405 C CA . GLN A 1 167 ? 10.295 -0.178 46.681 1.00 87.50 167 GLN A CA 1
ATOM 1406 C C . GLN A 1 167 ? 9.995 1.270 47.087 1.00 87.50 167 GLN A C 1
ATOM 1408 O O . GLN A 1 167 ? 9.822 1.547 48.272 1.00 87.50 167 GLN A O 1
ATOM 1413 N N . ALA A 1 168 ? 9.894 2.186 46.119 1.00 83.25 168 ALA A N 1
ATOM 1414 C CA . ALA A 1 168 ? 9.542 3.587 46.344 1.00 83.25 168 ALA A CA 1
ATOM 1415 C C . ALA A 1 168 ? 8.117 3.733 46.894 1.00 83.25 168 ALA A C 1
ATOM 1417 O O . ALA A 1 168 ? 7.862 4.580 47.744 1.00 83.25 168 ALA A O 1
ATOM 1418 N N . ASN A 1 169 ? 7.210 2.847 46.480 1.00 77.38 169 ASN A N 1
ATOM 1419 C CA . ASN A 1 169 ? 5.857 2.739 47.027 1.00 77.38 169 ASN A CA 1
ATOM 1420 C C . ASN A 1 169 ? 5.800 1.900 48.324 1.00 77.38 169 ASN A C 1
ATOM 1422 O O . ASN A 1 169 ? 4.742 1.378 48.678 1.00 77.38 169 ASN A O 1
ATOM 1426 N N . GLY A 1 170 ? 6.933 1.728 49.012 1.00 59.22 170 GLY A N 1
ATOM 1427 C CA . GLY A 1 170 ? 7.112 0.793 50.117 1.00 59.22 170 GLY A CA 1
ATOM 1428 C C . GLY A 1 170 ? 6.040 0.843 51.218 1.00 59.22 170 GLY A C 1
ATOM 1429 O O . GLY A 1 170 ? 5.660 1.895 51.731 1.00 59.22 170 GLY A O 1
ATOM 1430 N N . SER A 1 171 ? 5.619 -0.360 51.618 1.00 55.78 171 SER A N 1
ATOM 1431 C CA . SER A 1 171 ? 5.065 -0.763 52.924 1.00 55.78 171 SER A CA 1
ATOM 1432 C C . SER A 1 171 ? 3.778 -0.128 53.462 1.00 55.78 171 SER A C 1
ATOM 1434 O O . SER A 1 171 ? 3.283 -0.604 54.480 1.00 55.78 171 SER A O 1
ATOM 1436 N N . THR A 1 172 ? 3.153 0.849 52.803 1.00 53.19 172 THR A N 1
ATOM 1437 C CA . THR A 1 172 ? 1.832 1.350 53.255 1.00 53.19 172 THR A CA 1
ATOM 1438 C C . THR A 1 172 ? 0.664 0.460 52.817 1.00 53.19 172 THR A C 1
ATOM 1440 O O . THR A 1 172 ? -0.397 0.499 53.431 1.00 53.19 172 THR A O 1
ATOM 1443 N N . ALA A 1 173 ? 0.858 -0.400 51.812 1.00 49.72 173 ALA A N 1
ATOM 1444 C CA . ALA A 1 173 ? -0.182 -1.317 51.333 1.00 49.72 173 ALA A CA 1
ATOM 1445 C C . ALA A 1 173 ? -0.180 -2.696 52.020 1.00 49.72 173 ALA A C 1
ATOM 1447 O O . ALA A 1 173 ? -1.178 -3.407 51.948 1.00 49.72 173 ALA A O 1
ATOM 1448 N N . VAL A 1 174 ? 0.912 -3.084 52.691 1.00 48.62 174 VAL A N 1
ATOM 1449 C CA . VAL A 1 174 ? 1.004 -4.401 53.353 1.00 48.62 174 VAL A CA 1
ATOM 1450 C C . VAL A 1 174 ? 0.384 -4.366 54.754 1.00 48.62 174 VAL A C 1
ATOM 1452 O O . VAL A 1 174 ? -0.257 -5.330 55.151 1.00 48.62 174 VAL A O 1
ATOM 1455 N N . VAL A 1 175 ? 0.454 -3.234 55.465 1.00 50.69 175 VAL A N 1
ATOM 1456 C CA . VAL A 1 175 ? -0.176 -3.091 56.794 1.00 50.69 175 VAL A CA 1
ATOM 1457 C C . VAL A 1 175 ? -1.703 -2.951 56.691 1.00 50.69 175 VAL A C 1
ATOM 1459 O O . VAL A 1 175 ? -2.433 -3.492 57.516 1.00 50.69 175 VAL A O 1
ATOM 1462 N N . ALA A 1 176 ? -2.217 -2.322 55.628 1.00 46.97 176 ALA A N 1
ATOM 1463 C CA . ALA A 1 176 ? -3.661 -2.146 55.430 1.00 46.97 176 ALA A CA 1
ATOM 1464 C C . ALA A 1 176 ? -4.407 -3.434 55.016 1.00 46.97 176 ALA A C 1
ATOM 1466 O O . ALA A 1 176 ? -5.639 -3.461 55.032 1.00 46.97 176 ALA A O 1
ATOM 1467 N N . LEU A 1 177 ? -3.689 -4.505 54.650 1.00 48.22 177 LEU A N 1
ATOM 1468 C CA . LEU A 1 177 ? -4.297 -5.790 54.291 1.00 48.22 177 LEU A CA 1
ATOM 1469 C C . LEU A 1 177 ? -4.384 -6.774 55.472 1.00 48.22 177 LEU A C 1
ATOM 1471 O O . LEU A 1 177 ? -5.185 -7.703 55.409 1.00 48.22 177 LEU A O 1
ATOM 1475 N N . GLU A 1 178 ? -3.620 -6.573 56.553 1.00 49.16 178 GLU A N 1
ATOM 1476 C CA . GLU A 1 178 ? -3.650 -7.454 57.737 1.00 49.16 178 GLU A CA 1
ATOM 1477 C C . GLU A 1 178 ? -4.740 -7.066 58.759 1.00 49.16 178 GLU A C 1
ATOM 1479 O O . GLU A 1 178 ? -5.237 -7.925 59.492 1.00 49.16 178 GLU A O 1
ATOM 1484 N N . GLU A 1 179 ? -5.205 -5.811 58.768 1.00 47.56 179 GLU A N 1
ATOM 1485 C CA . GLU A 1 179 ? -6.246 -5.349 59.705 1.00 47.56 179 GLU A CA 1
ATOM 1486 C C . GLU A 1 179 ? -7.682 -5.740 59.311 1.00 47.56 179 GLU A C 1
ATOM 1488 O O . GLU A 1 179 ? -8.597 -5.619 60.124 1.00 47.56 179 GLU A O 1
ATOM 1493 N N . THR A 1 180 ? -7.913 -6.270 58.105 1.00 44.91 180 THR A N 1
ATOM 1494 C CA . THR A 1 180 ? -9.267 -6.667 57.656 1.00 44.91 180 THR A CA 1
ATOM 1495 C C . THR A 1 180 ? -9.583 -8.156 57.833 1.00 44.91 180 THR A C 1
ATOM 1497 O O . THR A 1 180 ? -10.714 -8.578 57.593 1.00 44.91 180 THR A O 1
ATOM 1500 N N . THR A 1 181 ? -8.639 -8.965 58.327 1.00 43.31 181 THR A N 1
ATOM 1501 C CA . THR A 1 181 ? -8.827 -10.419 58.514 1.00 43.31 181 THR A CA 1
ATOM 1502 C C . THR A 1 181 ? -9.248 -10.867 59.922 1.00 43.31 181 THR A C 1
ATOM 1504 O O . THR A 1 181 ? -9.408 -12.063 60.158 1.00 43.31 181 THR A O 1
ATOM 1507 N N . THR A 1 182 ? -9.503 -9.959 60.869 1.00 42.94 182 THR A N 1
ATOM 1508 C CA . THR A 1 182 ? -9.813 -10.308 62.276 1.00 42.94 182 THR A CA 1
ATOM 1509 C C . THR A 1 182 ? -11.301 -10.480 62.614 1.00 42.94 182 THR A C 1
ATOM 1511 O O . THR A 1 182 ? -11.651 -10.541 63.792 1.00 42.94 182 THR A O 1
ATOM 1514 N N . ALA A 1 183 ? -12.196 -10.641 61.632 1.00 45.91 183 ALA A N 1
ATOM 1515 C CA . ALA A 1 183 ? -13.636 -10.735 61.902 1.00 45.91 183 ALA A CA 1
ATOM 1516 C C . ALA A 1 183 ? -14.378 -11.859 61.155 1.00 45.91 183 ALA A C 1
ATOM 1518 O O . ALA A 1 183 ? -15.428 -11.600 60.579 1.00 45.91 183 ALA A O 1
ATOM 1519 N N . ILE A 1 184 ? -13.904 -13.116 61.186 1.00 39.31 184 ILE A N 1
ATOM 1520 C CA . ILE A 1 184 ? -14.757 -14.291 60.887 1.00 39.31 184 ILE A CA 1
ATOM 1521 C C . ILE A 1 184 ? -14.414 -15.457 61.842 1.00 39.31 184 ILE A C 1
ATOM 1523 O O . ILE A 1 184 ? -13.232 -15.727 62.067 1.00 39.31 184 ILE A O 1
ATOM 1527 N N . PRO A 1 185 ? -15.404 -16.156 62.443 1.00 36.25 185 PRO A N 1
ATOM 1528 C CA . PRO A 1 185 ? -15.169 -17.099 63.528 1.00 36.25 185 PRO A CA 1
ATOM 1529 C C . PRO A 1 185 ? -14.737 -18.492 63.055 1.00 36.25 185 PRO A C 1
ATOM 1531 O O . PRO A 1 185 ? -15.175 -19.021 62.036 1.00 36.25 185 PRO A O 1
ATOM 1534 N N . LYS A 1 186 ? -13.916 -19.091 63.918 1.00 43.03 186 LYS A N 1
ATOM 1535 C CA . LYS A 1 186 ? -13.428 -20.472 63.991 1.00 43.03 186 LYS A CA 1
ATOM 1536 C C . LYS A 1 186 ? -14.420 -21.532 63.487 1.00 43.03 186 LYS A C 1
ATOM 1538 O O . LYS A 1 186 ? -15.471 -21.723 64.093 1.00 43.03 186 LYS A O 1
ATOM 1543 N N . ASN A 1 187 ? -13.980 -22.371 62.544 1.00 33.53 187 ASN A N 1
ATOM 1544 C CA . ASN A 1 187 ? -14.123 -23.816 62.723 1.00 33.53 187 ASN A CA 1
ATOM 1545 C C . ASN A 1 187 ? -13.150 -24.645 61.868 1.00 33.53 187 ASN A C 1
ATOM 1547 O O . ASN A 1 187 ? -13.051 -24.464 60.660 1.00 33.53 187 ASN A O 1
ATOM 1551 N N . LYS A 1 188 ? -12.540 -25.621 62.555 1.00 34.88 188 LYS A N 1
ATOM 1552 C CA . LYS A 1 188 ? -11.754 -26.782 62.092 1.00 34.88 188 LYS A CA 1
ATOM 1553 C C . LYS A 1 188 ? -10.278 -26.571 61.715 1.00 34.88 188 LYS A C 1
ATOM 1555 O O . LYS A 1 188 ? -9.902 -26.374 60.567 1.00 34.88 188 LYS A O 1
ATOM 1560 N N . LEU A 1 189 ? -9.451 -26.767 62.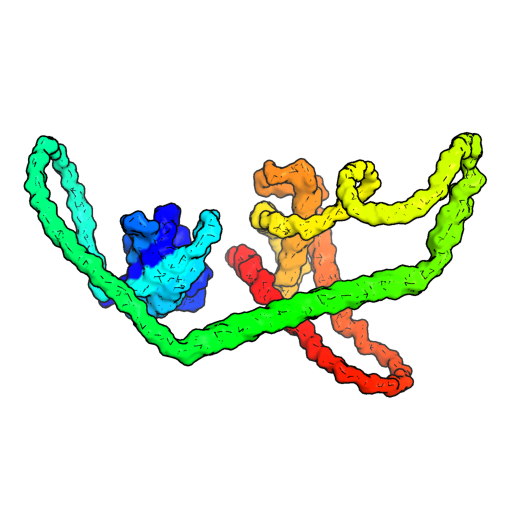751 1.00 35.69 189 LEU A N 1
ATOM 1561 C CA . LEU A 1 189 ? -8.140 -27.426 62.698 1.00 35.69 189 LEU A CA 1
ATOM 1562 C C . LEU A 1 189 ? -8.142 -28.633 61.739 1.00 35.69 189 LEU A C 1
ATOM 1564 O O . LEU A 1 189 ? -9.094 -29.409 61.797 1.00 35.69 189 LEU A O 1
ATOM 1568 N N . HIS A 1 190 ? -7.035 -28.877 61.021 1.00 33.12 190 HIS A N 1
ATOM 1569 C CA . HIS A 1 190 ? -6.094 -29.974 61.335 1.00 33.12 190 HIS A CA 1
ATOM 1570 C C . HIS A 1 190 ? -4.870 -29.999 60.378 1.00 33.12 190 HIS A C 1
ATOM 1572 O O . HIS A 1 190 ? -4.984 -30.395 59.229 1.00 33.12 190 HIS A O 1
ATOM 1578 N N . ILE A 1 191 ? -3.713 -29.592 60.918 1.00 36.91 191 ILE A N 1
ATOM 1579 C CA . ILE A 1 191 ? -2.410 -30.295 60.922 1.00 36.91 191 ILE A CA 1
ATOM 1580 C C . ILE A 1 191 ? -1.575 -30.530 59.628 1.00 36.91 191 ILE A C 1
ATOM 1582 O O . ILE A 1 191 ? -2.002 -31.118 58.646 1.00 36.91 191 ILE A O 1
ATOM 1586 N N . GLN A 1 192 ? -0.282 -30.207 59.823 1.00 33.16 192 GLN A N 1
ATOM 1587 C CA . GLN A 1 192 ? 0.977 -30.760 59.282 1.00 33.16 192 GLN A CA 1
ATOM 1588 C C . GLN A 1 192 ? 1.662 -30.129 58.064 1.00 33.16 192 GLN A C 1
ATOM 1590 O O . GLN A 1 192 ? 1.523 -30.511 56.910 1.00 33.16 192 GLN A O 1
ATOM 1595 N N . THR A 1 193 ? 2.590 -29.250 58.432 1.00 38.62 193 THR A N 1
ATOM 1596 C CA . THR A 1 193 ? 3.929 -29.077 57.874 1.00 38.62 193 THR A CA 1
ATOM 1597 C C . THR A 1 193 ? 4.707 -30.397 57.717 1.00 38.62 193 THR A C 1
ATOM 1599 O O . THR A 1 193 ? 4.899 -31.130 58.684 1.00 38.62 193 THR A O 1
ATOM 1602 N N . SER A 1 194 ? 5.265 -30.662 56.528 1.00 34.78 194 SER A N 1
ATOM 1603 C CA . SER A 1 194 ? 6.631 -31.204 56.363 1.00 34.78 194 SER A CA 1
ATOM 1604 C C . SER A 1 194 ? 7.108 -31.256 54.895 1.00 34.78 194 SER A C 1
ATOM 1606 O O . SER A 1 194 ? 6.517 -31.902 54.047 1.00 34.78 194 SER A O 1
ATOM 1608 N N . LYS A 1 195 ? 8.230 -30.558 54.662 1.00 34.66 195 LYS A N 1
ATOM 1609 C CA . LYS A 1 195 ? 9.458 -30.949 53.934 1.00 34.66 195 LYS A CA 1
ATOM 1610 C C . LYS A 1 195 ? 9.407 -31.529 52.498 1.00 34.66 195 LYS A C 1
ATOM 1612 O O . LYS A 1 195 ? 9.062 -32.679 52.293 1.00 34.66 195 LYS A O 1
ATOM 1617 N N . LEU A 1 196 ? 10.082 -30.761 51.627 1.00 34.56 196 LEU A N 1
ATOM 1618 C CA . LEU A 1 196 ? 11.139 -31.137 50.662 1.00 34.56 196 LEU A CA 1
ATOM 1619 C C . LEU A 1 196 ? 10.812 -31.956 49.393 1.00 34.56 196 LEU A C 1
ATOM 1621 O O . LEU A 1 196 ? 10.248 -33.037 49.443 1.00 34.56 196 LEU A O 1
ATOM 1625 N N . LEU A 1 197 ? 11.420 -31.452 48.303 1.00 31.27 197 LEU A N 1
ATOM 1626 C CA . LEU A 1 197 ? 11.829 -32.094 47.039 1.00 31.27 197 LEU A CA 1
ATOM 1627 C C . LEU A 1 197 ? 10.835 -32.142 45.857 1.00 31.27 197 LEU A C 1
ATOM 1629 O O . LEU A 1 197 ? 10.180 -33.142 45.616 1.00 31.27 197 LEU A O 1
ATOM 1633 N N . ASN A 1 198 ? 10.935 -31.083 45.037 1.00 31.55 198 ASN A N 1
ATOM 1634 C CA . ASN A 1 198 ? 11.254 -31.098 43.593 1.00 31.55 198 ASN A CA 1
ATOM 1635 C C . ASN A 1 198 ? 10.267 -31.753 42.583 1.00 31.55 198 ASN A C 1
ATOM 1637 O O . ASN A 1 198 ? 9.280 -32.365 42.968 1.00 31.55 198 ASN A O 1
ATOM 1641 N N . PRO A 1 199 ? 10.407 -31.483 41.267 1.00 46.81 199 PRO A N 1
ATOM 1642 C CA . PRO A 1 199 ? 9.345 -30.855 40.490 1.00 46.81 199 PRO A CA 1
ATOM 1643 C C . PRO A 1 199 ? 8.787 -31.786 39.407 1.00 46.81 199 PRO A C 1
ATOM 1645 O O . PRO A 1 199 ? 9.512 -32.617 38.878 1.00 46.81 199 PRO A O 1
ATOM 1648 N N . GLN A 1 200 ? 7.528 -31.587 39.015 1.00 30.83 200 GLN A N 1
ATOM 1649 C CA . GLN A 1 200 ? 7.049 -31.563 37.624 1.00 30.83 200 GLN A CA 1
ATOM 1650 C C . GLN A 1 200 ? 5.530 -31.791 37.541 1.00 30.83 200 GLN A C 1
ATOM 1652 O O . GLN A 1 200 ? 4.975 -32.679 38.168 1.00 30.83 200 GLN A O 1
ATOM 1657 N N . GLN A 1 201 ? 4.927 -31.013 36.637 1.00 32.34 201 GLN A N 1
ATOM 1658 C CA . GLN A 1 201 ? 3.691 -31.281 35.891 1.00 32.34 201 GLN A CA 1
ATOM 1659 C C . GLN A 1 201 ? 2.318 -31.049 36.561 1.00 32.34 201 GLN A C 1
ATOM 1661 O O . GLN A 1 201 ? 1.788 -31.859 37.304 1.00 32.34 201 GLN A O 1
ATOM 1666 N N . LYS A 1 202 ? 1.717 -29.933 36.107 1.00 40.16 202 LYS A N 1
ATOM 1667 C CA . LYS A 1 202 ? 0.381 -29.791 35.484 1.00 40.16 202 LYS A CA 1
ATOM 1668 C C . LYS A 1 202 ? -0.825 -30.462 36.163 1.00 40.16 202 LYS A C 1
ATOM 1670 O O . LYS A 1 202 ? -0.986 -31.662 36.027 1.00 40.16 202 LYS A O 1
ATOM 1675 N N . ILE A 1 203 ? -1.761 -29.620 36.633 1.00 33.16 203 ILE A N 1
ATOM 1676 C CA . ILE A 1 203 ? -3.242 -29.632 36.447 1.00 33.16 203 ILE A CA 1
ATOM 1677 C C . ILE A 1 203 ? -3.750 -28.247 36.954 1.00 33.16 203 ILE A C 1
ATOM 1679 O O . ILE A 1 203 ? -3.318 -27.818 38.017 1.00 33.16 203 ILE A O 1
ATOM 1683 N N . ARG A 1 204 ? -4.306 -27.377 36.075 1.00 32.22 204 ARG A N 1
ATOM 1684 C CA . ARG A 1 204 ? -5.718 -26.860 36.017 1.00 32.22 204 ARG A CA 1
ATOM 1685 C C . ARG A 1 204 ? -6.322 -26.468 37.380 1.00 32.22 204 ARG A C 1
ATOM 1687 O O . ARG A 1 204 ? -6.202 -27.251 38.302 1.00 32.22 204 ARG A O 1
ATOM 1694 N N . GLU A 1 205 ? -7.055 -25.383 37.637 1.00 33.16 205 GLU A N 1
ATOM 1695 C CA . GLU A 1 205 ? -7.786 -24.264 36.984 1.00 33.16 205 GLU A CA 1
ATOM 1696 C C . GLU A 1 205 ? -8.106 -23.309 38.186 1.00 33.16 205 GLU A C 1
ATOM 1698 O O . GLU A 1 205 ? -8.165 -23.786 39.312 1.00 33.16 205 GLU A O 1
ATOM 1703 N N . CYS A 1 206 ? -8.263 -21.980 38.155 1.00 28.27 206 CYS A N 1
ATOM 1704 C CA . CYS A 1 206 ? -9.271 -21.160 37.484 1.00 28.27 206 CYS A CA 1
ATOM 1705 C C . CYS A 1 206 ? -9.170 -19.714 38.048 1.00 28.27 206 CYS A C 1
ATOM 1707 O O . CYS A 1 206 ? -8.867 -19.542 39.225 1.00 28.27 206 CYS A O 1
ATOM 1709 N N . ASN A 1 207 ? -9.548 -18.721 37.232 1.00 34.81 207 ASN A N 1
ATOM 1710 C CA . ASN A 1 207 ? -9.988 -17.354 37.579 1.00 34.81 207 ASN A CA 1
ATOM 1711 C C . ASN A 1 207 ? -8.973 -16.307 38.070 1.00 34.81 207 ASN A C 1
ATOM 1713 O O . ASN A 1 207 ? -8.784 -16.137 39.267 1.00 34.81 207 ASN A O 1
ATOM 1717 N N . GLN A 1 208 ? -8.476 -15.485 37.132 1.00 34.78 208 GLN A N 1
ATOM 1718 C CA . GLN A 1 208 ? -8.537 -14.008 37.187 1.00 34.78 208 GLN A CA 1
ATOM 1719 C C . GLN A 1 208 ? -8.105 -13.385 35.829 1.00 34.78 208 GLN A C 1
ATOM 1721 O O . GLN A 1 208 ? -7.648 -14.118 34.947 1.00 34.78 208 GLN A O 1
ATOM 1726 N N . PRO A 1 209 ? -8.414 -12.099 35.561 1.00 33.94 209 PRO A N 1
ATOM 1727 C CA . PRO A 1 209 ? -8.903 -11.631 34.268 1.00 33.94 209 PRO A CA 1
ATOM 1728 C C . PRO A 1 209 ? -7.798 -11.539 33.217 1.00 33.94 209 PRO A C 1
ATOM 1730 O O . PRO A 1 209 ? -6.726 -10.980 33.437 1.00 33.94 209 PRO A O 1
ATOM 1733 N N . ARG A 1 210 ? -8.103 -12.049 32.022 1.00 32.09 210 ARG A N 1
ATOM 1734 C CA . ARG A 1 210 ? -7.289 -11.836 30.826 1.00 32.09 210 ARG A CA 1
ATOM 1735 C C . ARG A 1 210 ? -7.309 -10.347 30.490 1.00 32.09 210 ARG A C 1
ATOM 1737 O O . ARG A 1 210 ? -8.240 -9.871 29.848 1.00 32.09 210 ARG A O 1
ATOM 1744 N N . HIS A 1 211 ? -6.263 -9.632 30.891 1.00 32.50 211 HIS A N 1
ATOM 1745 C CA . HIS A 1 211 ? -5.881 -8.400 30.221 1.00 32.50 211 HIS A CA 1
ATOM 1746 C C . HIS A 1 211 ? -5.724 -8.720 28.731 1.00 32.50 211 HIS A C 1
ATOM 1748 O O . HIS A 1 211 ? -4.932 -9.582 28.339 1.00 32.50 211 HIS A O 1
ATOM 1754 N N . LEU A 1 212 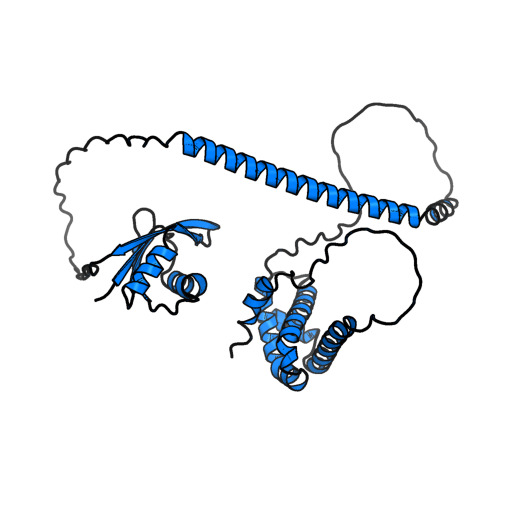? -6.560 -8.070 27.923 1.00 36.56 212 LEU A N 1
ATOM 1755 C CA . LEU A 1 212 ? -6.519 -8.057 26.469 1.00 36.56 212 LEU A CA 1
ATOM 1756 C C . LEU A 1 212 ? -5.129 -7.603 26.017 1.00 36.56 212 LEU A C 1
ATOM 1758 O O . LEU A 1 212 ? -4.860 -6.419 25.837 1.00 36.56 212 LEU A O 1
ATOM 1762 N N . ASN A 1 213 ? -4.232 -8.567 25.840 1.00 34.19 213 ASN A N 1
ATOM 1763 C CA . ASN A 1 213 ? -3.001 -8.352 25.111 1.00 34.19 213 ASN A CA 1
ATOM 1764 C C . ASN A 1 213 ? -3.376 -7.987 23.678 1.00 34.19 213 ASN A C 1
ATOM 1766 O O . ASN A 1 213 ? -3.973 -8.783 22.949 1.00 34.19 213 ASN A O 1
ATOM 1770 N N . ASN A 1 214 ? -3.016 -6.758 23.316 1.00 38.94 214 ASN A N 1
ATOM 1771 C CA . ASN A 1 214 ? -3.117 -6.146 22.002 1.00 38.94 214 ASN A CA 1
ATOM 1772 C C . ASN A 1 214 ? -2.470 -7.023 20.916 1.00 38.94 214 ASN A C 1
ATOM 1774 O O . ASN A 1 214 ? -1.372 -6.759 20.442 1.00 38.94 214 ASN A O 1
ATOM 1778 N N . LYS A 1 215 ? -3.195 -8.039 20.443 1.00 38.59 215 LYS A N 1
ATOM 1779 C CA . LYS A 1 215 ? -3.072 -8.566 19.080 1.00 38.59 215 LYS A CA 1
ATOM 1780 C C . LYS A 1 215 ? -4.024 -7.789 18.166 1.00 38.59 215 LYS A C 1
ATOM 1782 O O . LYS A 1 215 ? -4.828 -8.369 17.446 1.00 38.59 215 LYS A O 1
ATOM 1787 N N . LEU A 1 216 ? -3.909 -6.459 18.160 1.00 44.53 216 LEU A N 1
ATOM 1788 C CA . LEU A 1 216 ? -4.620 -5.579 17.222 1.00 44.53 216 LEU A CA 1
ATOM 1789 C C . LEU A 1 216 ? -3.909 -5.487 15.852 1.00 44.53 216 LEU A C 1
ATOM 1791 O O . LEU A 1 216 ? -4.053 -4.514 15.122 1.00 44.53 216 LEU A O 1
ATOM 1795 N N . GLY A 1 217 ? -3.137 -6.515 15.486 1.00 43.25 217 GLY A N 1
ATOM 1796 C CA . GLY A 1 217 ? -2.559 -6.687 14.149 1.00 43.25 217 GLY A CA 1
ATOM 1797 C C . GLY A 1 217 ? -3.511 -7.365 13.155 1.00 43.25 217 GLY A C 1
ATOM 1798 O O . GLY A 1 217 ? -3.121 -7.654 12.023 1.00 43.25 217 GLY A O 1
ATOM 1799 N N . LEU A 1 218 ? -4.765 -7.644 13.541 1.00 46.00 218 LEU A N 1
ATOM 1800 C CA . LEU A 1 218 ? -5.788 -8.139 12.619 1.00 46.00 218 LEU A CA 1
ATOM 1801 C C . LEU A 1 218 ? -6.291 -7.000 11.718 1.00 46.00 218 LEU A C 1
ATOM 1803 O O . LEU A 1 218 ? -7.280 -6.332 11.991 1.00 46.00 218 LEU A O 1
ATOM 1807 N N . LYS A 1 219 ? -5.550 -6.794 10.624 1.00 53.41 219 LYS A N 1
ATOM 1808 C CA . LYS A 1 219 ? -5.976 -6.256 9.320 1.00 53.41 219 LYS A CA 1
ATOM 1809 C C . LYS A 1 219 ? -7.165 -5.282 9.376 1.00 53.41 219 LYS A C 1
ATOM 1811 O O . LYS A 1 219 ? -8.254 -5.554 8.880 1.00 53.41 219 LYS A O 1
ATOM 1816 N N . SER A 1 220 ? -6.862 -4.067 9.825 1.00 54.72 220 SER A N 1
ATOM 1817 C CA . SER A 1 220 ? -7.645 -2.823 9.719 1.00 54.72 220 SER A CA 1
ATOM 1818 C C . SER A 1 220 ? -8.195 -2.474 8.314 1.00 54.72 220 SER A C 1
ATOM 1820 O O . SER A 1 220 ? -8.841 -1.435 8.155 1.00 54.72 220 SER A O 1
ATOM 1822 N N . LYS A 1 221 ? -7.959 -3.285 7.277 1.00 62.50 221 LYS A N 1
ATOM 1823 C CA . LYS A 1 221 ? -8.348 -2.975 5.892 1.00 62.50 221 LYS A CA 1
ATOM 1824 C C . LYS A 1 221 ? -9.866 -2.816 5.723 1.00 62.50 221 LYS A C 1
ATOM 1826 O O . LYS A 1 221 ? -10.302 -2.061 4.862 1.00 62.50 221 LYS A O 1
ATOM 1831 N N . HIS A 1 222 ? -10.671 -3.452 6.577 1.00 72.06 222 HIS A N 1
ATOM 1832 C CA . HIS A 1 222 ? -12.137 -3.374 6.515 1.00 72.06 222 HIS A CA 1
ATOM 1833 C C . HIS A 1 222 ? -12.729 -2.044 7.016 1.00 72.06 222 HIS A C 1
ATOM 1835 O O . HIS A 1 222 ? -13.864 -1.722 6.675 1.00 72.06 222 HIS A O 1
ATOM 1841 N N . LEU A 1 223 ? -11.971 -1.247 7.781 1.00 82.94 223 LEU A N 1
ATOM 1842 C CA . LEU A 1 223 ? -12.448 0.025 8.345 1.00 82.94 223 LEU A CA 1
ATOM 1843 C C . LEU A 1 223 ? -12.126 1.249 7.483 1.00 82.94 223 LEU A C 1
ATOM 1845 O O . LEU A 1 223 ? -12.695 2.314 7.703 1.00 82.94 223 LEU A O 1
ATOM 1849 N N . TYR A 1 224 ? -11.262 1.098 6.478 1.00 85.88 224 TYR A N 1
ATOM 1850 C CA . TYR A 1 224 ? -10.851 2.204 5.612 1.00 85.88 224 TYR A CA 1
ATOM 1851 C C . TYR A 1 224 ? -12.042 2.833 4.871 1.00 85.88 224 TYR A C 1
ATOM 1853 O O . TYR A 1 224 ? -12.246 4.045 4.927 1.00 85.88 224 TYR A O 1
ATOM 1861 N N . TRP A 1 225 ? -12.866 2.006 4.220 1.00 88.38 225 TRP A N 1
ATOM 1862 C CA . TRP A 1 225 ? -14.016 2.468 3.435 1.00 88.38 225 TRP A CA 1
ATOM 1863 C C . TRP A 1 225 ? -15.077 3.208 4.266 1.00 88.38 225 TRP A C 1
ATOM 1865 O O . TRP A 1 225 ? -15.454 4.313 3.873 1.00 88.38 225 TRP A O 1
ATOM 1875 N N . PRO A 1 226 ? -15.536 2.673 5.416 1.00 90.94 226 PRO A N 1
ATOM 1876 C CA . PRO A 1 226 ? -16.415 3.406 6.326 1.00 90.94 226 PRO A CA 1
ATOM 1877 C C . PRO A 1 226 ? -15.851 4.769 6.753 1.00 90.94 226 PRO A C 1
ATOM 1879 O O . PRO A 1 226 ? -16.567 5.766 6.692 1.00 90.94 226 PRO A O 1
ATOM 1882 N N . CYS A 1 227 ? -14.563 4.839 7.119 1.00 90.81 227 CYS A N 1
ATOM 1883 C CA . CYS A 1 227 ? -13.916 6.104 7.477 1.00 90.81 227 CYS A CA 1
ATOM 1884 C C . CYS A 1 227 ? -13.924 7.106 6.314 1.00 90.81 227 CYS A C 1
ATOM 1886 O O . CYS A 1 227 ? -14.176 8.289 6.532 1.00 90.81 227 CYS A O 1
ATOM 1888 N N . LYS A 1 228 ? -13.663 6.646 5.081 1.00 91.44 228 LYS A N 1
ATOM 1889 C CA . LYS A 1 228 ? -13.644 7.499 3.881 1.00 91.44 228 LYS A CA 1
ATOM 1890 C C . LYS A 1 228 ? -15.015 8.097 3.581 1.00 91.44 228 LYS A C 1
ATOM 1892 O O . LYS A 1 228 ? -15.098 9.263 3.205 1.00 91.44 228 LYS A O 1
ATOM 1897 N N . ILE A 1 229 ? -16.088 7.333 3.784 1.00 93.38 229 ILE A N 1
ATOM 1898 C CA . ILE A 1 229 ? -17.456 7.827 3.586 1.00 93.38 229 ILE A CA 1
ATOM 1899 C C . ILE A 1 229 ? -17.806 8.885 4.638 1.00 93.38 229 ILE A C 1
ATOM 1901 O O . ILE A 1 229 ? -18.234 9.975 4.270 1.00 93.38 229 ILE A O 1
ATOM 1905 N N . LEU A 1 230 ? -17.540 8.614 5.920 1.00 94.38 230 LEU A N 1
ATOM 1906 C CA . LEU A 1 230 ? -17.786 9.579 6.999 1.00 94.38 230 LEU A CA 1
ATOM 1907 C C . LEU A 1 230 ? -16.988 10.875 6.808 1.00 94.38 230 LEU A C 1
ATOM 1909 O O . LEU A 1 230 ? -17.506 11.964 7.025 1.00 94.38 230 LEU A O 1
ATOM 1913 N N . TRP A 1 231 ? -15.744 10.774 6.339 1.00 94.38 231 TRP A N 1
ATOM 1914 C CA . TRP A 1 231 ? -14.958 11.954 5.991 1.00 94.38 231 TRP A CA 1
ATOM 1915 C C . TRP A 1 231 ? -15.575 12.749 4.841 1.00 94.38 231 TRP A C 1
ATOM 1917 O O . TRP A 1 231 ? -15.634 13.970 4.928 1.00 94.38 231 TRP A O 1
ATOM 1927 N N . LYS A 1 232 ? -16.070 12.089 3.782 1.00 94.75 232 LYS A N 1
ATOM 1928 C CA . LYS A 1 232 ? -16.749 12.781 2.674 1.00 94.75 232 LYS A CA 1
ATOM 1929 C C . LYS A 1 232 ? -17.992 13.537 3.151 1.00 94.75 232 LYS A C 1
ATOM 1931 O O . LYS A 1 232 ? -18.212 14.650 2.688 1.00 94.75 232 LYS A O 1
ATOM 1936 N N . GLU A 1 233 ? -18.752 12.971 4.088 1.00 94.50 233 GLU A N 1
ATOM 1937 C CA . GLU A 1 233 ? -19.913 13.637 4.697 1.00 94.50 233 GLU A CA 1
ATOM 1938 C C . GLU A 1 233 ? -19.509 14.875 5.516 1.00 94.50 233 GLU A C 1
ATOM 1940 O O . GLU A 1 233 ? -20.178 15.901 5.443 1.00 94.50 233 GLU A O 1
ATOM 1945 N N . MET A 1 234 ? -18.388 14.813 6.243 1.00 95.12 234 MET A N 1
ATOM 1946 C CA . MET A 1 234 ? -17.897 15.917 7.085 1.00 95.12 234 MET A CA 1
ATOM 1947 C C . MET A 1 234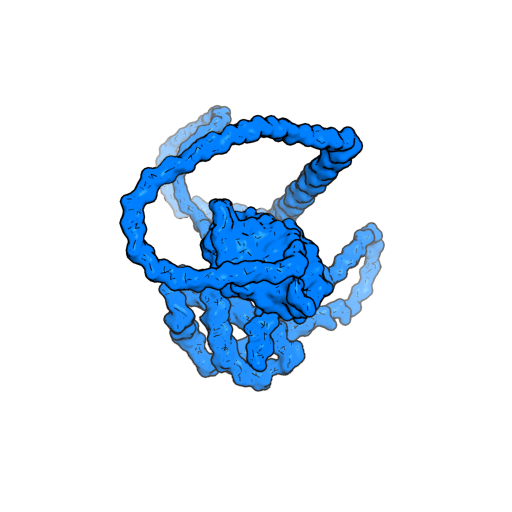 ? -16.979 16.906 6.344 1.00 95.12 234 MET A C 1
ATOM 1949 O O . MET A 1 234 ? -16.668 17.972 6.871 1.00 95.12 234 MET A O 1
ATOM 1953 N N . LYS A 1 235 ? -16.563 16.598 5.108 1.00 94.00 235 LYS A N 1
ATOM 1954 C CA . LYS A 1 235 ? -15.680 17.418 4.257 1.00 94.00 235 LYS A CA 1
ATOM 1955 C C . LYS A 1 235 ? -16.069 18.907 4.191 1.00 94.00 235 LYS A C 1
ATOM 1957 O O . LYS A 1 235 ? -15.155 19.722 4.318 1.00 94.00 235 LYS A O 1
ATOM 1962 N N . PRO A 1 236 ? -17.349 19.310 4.014 1.00 94.94 236 PRO A N 1
ATOM 1963 C CA . PRO A 1 236 ? -17.705 20.733 3.990 1.00 94.94 236 PRO A CA 1
ATOM 1964 C C . PRO A 1 236 ? -17.421 21.436 5.324 1.00 94.94 236 PRO A C 1
ATOM 1966 O O . PRO A 1 236 ? -16.871 22.532 5.324 1.00 94.94 236 PRO A O 1
ATOM 1969 N N . ILE A 1 237 ? -17.706 20.779 6.451 1.00 95.81 237 ILE A N 1
ATOM 1970 C CA . ILE A 1 237 ? -17.460 21.311 7.800 1.00 95.81 237 ILE A CA 1
ATOM 1971 C C . ILE A 1 237 ? -15.953 21.419 8.059 1.00 95.81 237 ILE A C 1
ATOM 1973 O O . ILE A 1 237 ? -15.473 22.415 8.590 1.00 95.81 237 ILE A O 1
ATOM 1977 N N . ILE A 1 238 ? -15.184 20.409 7.644 1.00 93.62 238 ILE A N 1
ATOM 1978 C CA . ILE A 1 238 ? -13.723 20.406 7.785 1.00 93.62 238 ILE A CA 1
ATOM 1979 C C . ILE A 1 238 ? -13.108 21.567 6.994 1.00 93.62 238 ILE A C 1
ATOM 1981 O O . ILE A 1 238 ? -12.247 22.263 7.522 1.00 93.62 238 ILE A O 1
ATOM 1985 N N . ARG A 1 239 ? -13.570 21.810 5.761 1.00 93.31 239 ARG A N 1
ATOM 1986 C CA . ARG A 1 239 ? -13.104 22.941 4.941 1.00 93.31 239 ARG A CA 1
ATOM 1987 C C . ARG A 1 239 ? -13.439 24.300 5.558 1.00 93.31 239 ARG A C 1
ATOM 1989 O O . ARG A 1 239 ? -12.632 25.210 5.431 1.00 93.31 239 ARG A O 1
ATOM 1996 N N . ASP A 1 240 ? -14.591 24.426 6.217 1.00 95.25 240 ASP A N 1
ATOM 1997 C CA . ASP A 1 240 ? -15.005 25.662 6.897 1.00 95.25 240 ASP A CA 1
ATOM 1998 C C . ASP A 1 240 ? -14.191 25.920 8.177 1.00 95.25 240 ASP A C 1
ATOM 2000 O O . ASP A 1 240 ? -13.742 27.033 8.440 1.00 95.25 240 ASP A O 1
ATOM 2004 N N . LYS A 1 241 ? -13.968 24.878 8.989 1.00 93.38 241 LYS A N 1
ATOM 2005 C CA . LYS A 1 241 ? -13.403 25.034 10.338 1.00 93.38 241 LYS A CA 1
ATOM 2006 C C . LYS A 1 241 ? -11.892 24.850 10.427 1.00 93.38 241 LYS A C 1
ATOM 2008 O O . LYS A 1 241 ? -11.317 25.291 11.426 1.00 93.38 241 LYS A O 1
ATOM 2013 N N . VAL A 1 242 ? -11.247 24.184 9.467 1.00 93.00 242 VAL A N 1
ATOM 2014 C CA . VAL A 1 242 ? -9.824 23.804 9.530 1.00 93.00 242 VAL A CA 1
ATOM 2015 C C . VAL A 1 242 ? -9.021 24.537 8.459 1.00 93.00 242 VAL A C 1
ATOM 2017 O O . VAL A 1 242 ? -9.262 24.384 7.263 1.00 93.00 242 VAL A O 1
ATOM 2020 N N . ILE A 1 243 ? -8.014 25.292 8.906 1.00 91.62 243 ILE A N 1
ATOM 2021 C CA . ILE A 1 243 ? -7.070 26.003 8.033 1.00 91.62 243 ILE A CA 1
ATOM 2022 C C . ILE A 1 243 ? -6.358 24.991 7.128 1.00 91.62 243 ILE A C 1
ATOM 2024 O O . ILE A 1 243 ? -5.916 23.943 7.602 1.00 91.62 243 ILE A O 1
ATOM 2028 N N . GLU A 1 244 ? -6.209 25.327 5.846 1.00 90.69 244 GLU A N 1
ATOM 2029 C CA . GLU A 1 244 ? -5.619 24.463 4.813 1.00 90.69 244 GLU A CA 1
ATOM 2030 C C . GLU A 1 244 ? -4.254 23.884 5.217 1.00 90.69 244 GLU A C 1
ATOM 2032 O O . GLU A 1 244 ? -4.023 22.685 5.072 1.00 90.69 244 GLU A O 1
ATOM 2037 N N . LEU A 1 245 ? -3.412 24.697 5.864 1.00 90.81 245 LEU A N 1
ATOM 2038 C CA . LEU A 1 245 ? -2.105 24.297 6.394 1.00 90.81 245 LEU A CA 1
ATOM 2039 C C . LEU A 1 245 ? -2.171 23.098 7.363 1.00 90.81 245 LEU A C 1
ATOM 2041 O O . LEU A 1 245 ? -1.283 22.249 7.364 1.00 90.81 245 LEU A O 1
ATOM 2045 N N . HIS A 1 246 ? -3.226 23.004 8.176 1.00 90.44 246 HIS A N 1
ATOM 2046 C CA . HIS A 1 246 ? -3.388 21.952 9.184 1.00 90.44 246 HIS A CA 1
ATOM 2047 C C . HIS A 1 246 ? -4.189 20.745 8.681 1.00 90.44 246 HIS A C 1
ATOM 2049 O O . HIS A 1 246 ? -4.308 19.749 9.400 1.00 90.44 246 HIS A O 1
ATOM 2055 N N . GLN A 1 247 ? -4.735 20.791 7.460 1.00 88.88 247 GLN A N 1
ATOM 2056 C CA . GLN A 1 247 ? -5.579 19.717 6.931 1.00 88.88 247 GLN A CA 1
ATOM 2057 C C . GLN A 1 247 ? -4.896 18.341 6.895 1.00 88.88 247 GLN A C 1
ATOM 2059 O O . GLN A 1 247 ? -5.562 17.371 7.258 1.00 88.88 247 GLN A O 1
ATOM 2064 N N . PRO A 1 248 ? -3.603 18.189 6.537 1.00 88.69 248 PRO A N 1
ATOM 2065 C CA . PRO A 1 248 ? -2.961 16.873 6.533 1.00 88.69 248 PRO A CA 1
ATOM 2066 C C . PRO A 1 248 ? -2.924 16.228 7.927 1.00 88.69 248 PRO A C 1
ATOM 2068 O O . PRO A 1 248 ? -3.318 15.071 8.097 1.00 88.69 248 PRO A O 1
ATOM 2071 N N . GLN A 1 249 ? -2.520 16.999 8.939 1.00 90.31 249 GLN A N 1
ATOM 2072 C CA . GLN A 1 249 ? -2.428 16.546 10.330 1.00 90.31 249 GLN A CA 1
ATOM 2073 C C . GLN A 1 249 ? -3.820 16.287 10.920 1.00 90.31 249 GLN A C 1
ATOM 2075 O O . GLN A 1 249 ? -4.049 15.261 11.565 1.00 90.31 249 GLN A O 1
ATOM 2080 N N . PHE A 1 250 ? -4.777 17.174 10.631 1.00 94.06 250 PHE A N 1
ATOM 2081 C CA . PHE A 1 250 ? -6.174 17.000 11.011 1.00 94.06 250 PHE A CA 1
ATOM 2082 C C . PHE A 1 250 ? -6.770 15.728 10.398 1.00 94.06 250 PHE A C 1
ATOM 2084 O O . PHE A 1 250 ? -7.402 14.948 11.103 1.00 94.06 250 PHE A O 1
ATOM 2091 N N . ASN A 1 251 ? -6.539 15.473 9.107 1.00 91.69 251 ASN A N 1
ATOM 2092 C CA . ASN A 1 251 ? -7.055 14.293 8.414 1.00 91.69 251 ASN A CA 1
ATOM 2093 C C . ASN A 1 251 ? -6.506 12.994 9.020 1.00 91.69 251 ASN A C 1
ATOM 2095 O O . ASN A 1 251 ? -7.257 12.030 9.179 1.00 91.69 251 ASN A O 1
ATOM 2099 N N . ALA A 1 252 ? -5.225 12.962 9.397 1.00 89.06 252 ALA A N 1
ATOM 2100 C CA . ALA A 1 252 ? -4.641 11.817 10.092 1.00 89.06 252 ALA A CA 1
ATOM 2101 C C . ALA A 1 252 ? -5.301 11.589 11.466 1.00 89.06 252 ALA A C 1
ATOM 2103 O O . ALA A 1 252 ? -5.727 10.472 11.777 1.00 89.06 252 ALA A O 1
ATOM 2104 N N . LEU A 1 253 ? -5.460 12.654 12.260 1.00 92.00 253 LEU A N 1
ATOM 2105 C CA . LEU A 1 253 ? -6.112 12.595 13.570 1.00 92.00 253 LEU A CA 1
ATOM 2106 C C . LEU A 1 253 ? -7.578 12.151 13.456 1.00 92.00 253 LEU A C 1
ATOM 2108 O O . LEU A 1 253 ? -8.018 11.253 14.176 1.00 92.00 253 LEU A O 1
ATOM 2112 N N . PHE A 1 254 ? -8.311 12.717 12.498 1.00 94.25 254 PHE A N 1
ATOM 2113 C CA . PHE A 1 254 ? -9.699 12.383 12.207 1.00 94.25 254 PHE A CA 1
ATOM 2114 C C . PHE A 1 254 ? -9.852 10.892 11.912 1.00 94.25 254 PHE A C 1
ATOM 2116 O O . PHE A 1 254 ?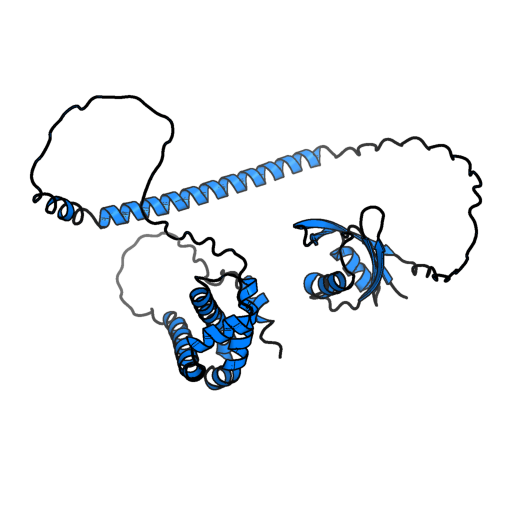 -10.675 10.216 12.530 1.00 94.25 254 PHE A O 1
ATOM 2123 N N . ARG A 1 255 ? -9.020 10.350 11.010 1.00 89.88 255 ARG A N 1
ATOM 2124 C CA . ARG A 1 255 ? -9.054 8.923 10.662 1.00 89.88 255 ARG A CA 1
ATOM 2125 C C . ARG A 1 255 ? -8.828 8.048 11.883 1.00 89.88 255 ARG A C 1
ATOM 2127 O O . ARG A 1 255 ? -9.557 7.076 12.054 1.00 89.88 255 ARG A O 1
ATOM 2134 N N . ASN A 1 256 ? -7.860 8.389 12.728 1.00 89.94 256 ASN A N 1
ATOM 2135 C CA . ASN A 1 256 ? -7.549 7.612 13.924 1.00 89.94 256 ASN A CA 1
ATOM 2136 C C . ASN A 1 256 ? -8.711 7.613 14.924 1.00 89.94 256 ASN A C 1
ATOM 2138 O O . ASN A 1 256 ? -9.104 6.551 15.413 1.00 89.94 256 ASN A O 1
ATOM 2142 N N . VAL A 1 257 ? -9.312 8.777 15.177 1.00 94.06 257 VAL A N 1
ATOM 2143 C CA . VAL A 1 257 ? -10.436 8.904 16.114 1.00 94.06 257 VAL A CA 1
ATOM 2144 C C . VAL A 1 257 ? -11.689 8.208 15.584 1.00 94.06 257 VAL A C 1
ATOM 2146 O O . VAL A 1 257 ? -12.316 7.439 16.312 1.00 94.06 257 VAL A O 1
ATOM 2149 N N . VAL A 1 258 ? -12.035 8.404 14.310 1.00 93.69 258 VAL A N 1
ATOM 2150 C CA . VAL A 1 258 ? -13.195 7.744 13.692 1.00 93.69 258 VAL A CA 1
ATOM 2151 C C . VAL A 1 258 ? -12.995 6.233 13.630 1.00 93.69 258 VAL A C 1
ATOM 2153 O O . VAL A 1 258 ? -13.905 5.481 13.969 1.00 93.69 258 VAL A O 1
ATOM 2156 N N . LYS A 1 259 ? -11.795 5.762 13.280 1.00 90.88 259 LYS A N 1
ATOM 2157 C CA . LYS A 1 259 ? -11.457 4.334 13.278 1.00 90.88 259 LYS A CA 1
ATOM 2158 C C . LYS A 1 259 ? -11.598 3.713 14.666 1.00 90.88 259 LYS A C 1
ATOM 2160 O O . LYS A 1 259 ? -12.132 2.612 14.766 1.00 90.88 259 LYS A O 1
ATOM 2165 N N . LYS A 1 260 ? -11.167 4.415 15.721 1.00 90.75 260 LYS A N 1
ATOM 2166 C CA . LYS A 1 260 ? -11.354 3.979 17.112 1.00 90.75 260 LYS A CA 1
ATOM 2167 C C . LYS A 1 260 ? -12.841 3.878 17.461 1.00 90.75 260 LYS A C 1
ATOM 2169 O O . LYS A 1 260 ? -13.284 2.811 17.862 1.00 90.75 260 LYS A O 1
ATOM 2174 N N . ARG A 1 261 ? -13.629 4.924 17.185 1.00 93.00 261 ARG A N 1
ATOM 2175 C CA . ARG A 1 261 ? -15.089 4.916 17.406 1.00 93.00 261 ARG A CA 1
ATOM 2176 C C . ARG A 1 261 ? -15.789 3.778 16.661 1.00 93.00 261 ARG A C 1
ATOM 2178 O O . ARG A 1 261 ? -16.661 3.120 17.213 1.00 93.00 261 ARG A O 1
ATOM 2185 N N . LEU A 1 262 ? -15.405 3.528 15.410 1.00 91.19 262 LEU A N 1
ATOM 2186 C CA . LEU A 1 262 ? -15.941 2.418 14.621 1.00 91.19 262 LEU A CA 1
ATOM 2187 C C . LEU A 1 262 ? -15.555 1.058 15.202 1.00 91.19 262 LEU A C 1
ATOM 2189 O O . LEU A 1 262 ? -16.362 0.137 15.152 1.00 91.19 262 LEU A O 1
ATOM 2193 N N . H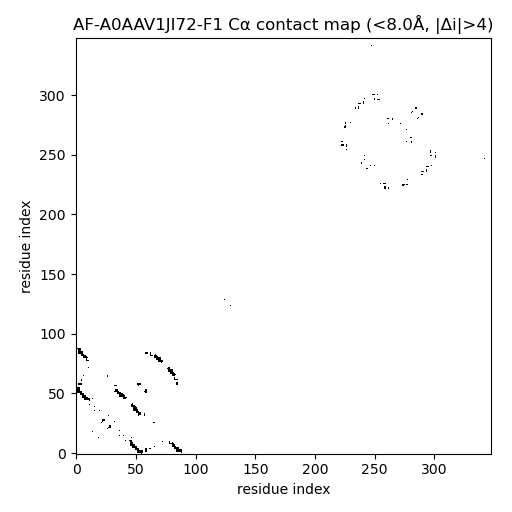IS A 1 263 ? -14.349 0.927 15.753 1.00 88.88 263 HIS A N 1
ATOM 2194 C CA . HIS A 1 263 ? -13.934 -0.289 16.442 1.00 88.88 263 HIS A CA 1
ATOM 2195 C C . HIS A 1 263 ? -14.754 -0.524 17.717 1.00 88.88 263 HIS A C 1
ATOM 2197 O O . HIS A 1 263 ? -15.213 -1.641 17.934 1.00 88.88 263 HIS A O 1
ATOM 2203 N N . ASP A 1 264 ? -15.024 0.533 18.486 1.00 88.56 264 ASP A N 1
ATOM 2204 C CA . ASP A 1 264 ? -15.859 0.470 19.690 1.00 88.56 264 ASP A CA 1
ATOM 2205 C C . ASP A 1 264 ? -17.306 0.056 19.359 1.00 88.56 264 ASP A C 1
ATOM 2207 O O . ASP A 1 264 ? -17.900 -0.760 20.056 1.00 88.56 264 ASP A O 1
ATOM 2211 N N . ILE A 1 265 ? -17.854 0.526 18.232 1.00 88.81 265 ILE A N 1
ATOM 2212 C CA . ILE A 1 265 ? -19.183 0.118 17.734 1.00 88.81 265 ILE A CA 1
ATOM 2213 C C . ILE A 1 265 ? -19.208 -1.347 17.252 1.00 88.81 265 ILE A C 1
ATOM 2215 O O . ILE A 1 265 ? -20.270 -1.973 17.207 1.00 88.81 265 ILE A O 1
ATOM 2219 N N . LEU A 1 266 ? -18.058 -1.899 16.855 1.00 86.12 266 LEU A N 1
ATOM 2220 C CA . LEU A 1 266 ? -17.934 -3.254 16.312 1.00 86.12 266 LEU A CA 1
ATOM 2221 C C . LEU A 1 266 ? -17.727 -4.346 17.368 1.00 86.12 266 LEU A C 1
ATOM 2223 O O . LEU A 1 266 ? -17.741 -5.512 16.973 1.00 86.12 266 LEU A O 1
ATOM 2227 N N . GLN A 1 267 ? -17.538 -4.007 18.651 1.00 72.81 267 GLN A N 1
ATOM 2228 C CA . GLN A 1 267 ? -17.079 -4.939 19.698 1.00 72.81 267 GLN A CA 1
ATOM 2229 C C . GLN A 1 267 ? -17.859 -6.274 19.781 1.00 72.81 267 GLN A C 1
ATOM 2231 O O . GLN A 1 267 ? -17.263 -7.273 20.172 1.00 72.81 267 GLN A O 1
ATOM 2236 N N . ASP A 1 268 ? -19.107 -6.343 19.292 1.00 62.34 268 ASP A N 1
ATOM 2237 C CA . ASP A 1 268 ? -19.957 -7.546 19.342 1.00 62.34 268 ASP A CA 1
ATOM 2238 C C . ASP A 1 268 ? -20.301 -8.199 17.979 1.00 62.34 268 ASP A C 1
ATOM 2240 O O . ASP A 1 268 ? -21.092 -9.142 17.928 1.00 62.34 268 ASP A O 1
ATOM 2244 N N . GLY A 1 269 ? -19.750 -7.746 16.841 1.00 60.78 269 GLY A N 1
ATOM 2245 C CA . GLY A 1 269 ? -20.162 -8.272 15.526 1.00 60.78 269 GLY A CA 1
ATOM 2246 C C . GLY A 1 269 ? -19.133 -8.141 14.403 1.00 60.78 269 GLY A C 1
ATOM 2247 O O . GLY A 1 269 ? -18.874 -7.053 13.899 1.00 60.78 269 GLY A O 1
ATOM 2248 N N . PHE A 1 270 ? -18.600 -9.273 13.929 1.00 57.09 270 PHE A N 1
ATOM 2249 C CA . PHE A 1 270 ? -17.512 -9.314 12.938 1.00 57.09 270 PHE A CA 1
ATOM 2250 C C . PHE A 1 270 ? -17.932 -9.213 11.456 1.00 57.09 270 PHE A C 1
ATOM 2252 O O . PHE A 1 270 ? -17.061 -9.175 10.593 1.00 57.09 270 PHE A O 1
ATOM 2259 N N . ASN A 1 271 ? -19.226 -9.126 11.125 1.00 61.25 271 ASN A N 1
ATOM 2260 C CA . ASN A 1 271 ? -19.702 -9.146 9.730 1.00 61.25 271 ASN A CA 1
ATOM 2261 C C . ASN A 1 271 ? -20.736 -8.053 9.436 1.00 61.25 271 ASN A C 1
ATOM 2263 O O . ASN A 1 271 ? -21.893 -8.323 9.110 1.00 61.25 271 ASN A O 1
ATOM 2267 N N . HIS A 1 272 ? -20.322 -6.791 9.526 1.00 65.94 272 HIS A N 1
ATOM 2268 C CA . HIS A 1 272 ? -21.164 -5.681 9.089 1.00 65.94 272 HIS A CA 1
ATOM 2269 C C . HIS A 1 272 ? -20.748 -5.180 7.706 1.00 65.94 272 HIS A C 1
ATOM 2271 O O . HIS A 1 272 ? -19.612 -4.770 7.483 1.00 65.94 272 HIS A O 1
ATOM 2277 N N . ASN A 1 273 ? -21.706 -5.184 6.773 1.00 85.12 273 ASN A N 1
ATOM 2278 C CA . ASN A 1 273 ? -21.617 -4.423 5.528 1.00 85.12 273 ASN A CA 1
ATOM 2279 C C . ASN A 1 273 ? -21.304 -2.951 5.864 1.00 85.12 273 ASN A C 1
ATOM 2281 O O . ASN A 1 273 ? -21.886 -2.398 6.801 1.00 85.12 273 ASN A O 1
ATOM 2285 N N . THR A 1 274 ? -20.433 -2.309 5.082 1.00 86.88 274 THR A N 1
ATOM 2286 C CA . THR A 1 274 ? -20.054 -0.892 5.193 1.00 86.88 274 THR A CA 1
ATOM 2287 C C . THR A 1 274 ? -21.252 0.029 5.433 1.00 86.88 274 THR A C 1
ATOM 2289 O O . THR A 1 274 ? -21.190 0.876 6.320 1.00 86.88 274 THR A O 1
ATOM 2292 N N . LYS A 1 275 ? -22.368 -0.173 4.716 1.00 87.81 275 LYS A N 1
ATOM 2293 C CA . LYS A 1 275 ? -23.593 0.626 4.912 1.00 87.81 275 LYS A CA 1
ATOM 2294 C C . LYS A 1 275 ? -24.167 0.479 6.324 1.00 87.81 275 LYS A C 1
ATOM 2296 O O . LYS A 1 275 ? -24.465 1.476 6.968 1.00 87.81 275 LYS A O 1
ATOM 2301 N N . GLY A 1 276 ? -24.270 -0.752 6.825 1.00 88.62 276 GLY A N 1
ATOM 2302 C CA . GLY A 1 276 ? -24.795 -1.025 8.166 1.00 88.62 276 GLY A CA 1
ATOM 2303 C C . GLY A 1 276 ? -23.897 -0.473 9.273 1.00 88.62 276 GLY A C 1
ATOM 2304 O O . GLY A 1 276 ? -24.397 0.023 10.281 1.00 88.62 276 GLY A O 1
ATOM 2305 N N . LEU A 1 277 ? -22.578 -0.501 9.064 1.00 90.44 277 LEU A N 1
ATOM 2306 C CA . LEU A 1 277 ? -21.618 0.076 10.001 1.00 90.44 277 LEU A CA 1
ATOM 2307 C C . LEU A 1 277 ? -21.743 1.608 10.078 1.00 90.44 277 LEU A C 1
ATOM 2309 O O . LEU A 1 277 ? -21.765 2.159 11.176 1.00 90.44 277 LEU A O 1
ATOM 2313 N N . ILE A 1 278 ? -21.900 2.285 8.936 1.00 92.69 278 ILE A N 1
ATOM 2314 C CA . ILE A 1 278 ? -22.133 3.738 8.891 1.00 92.69 278 ILE A CA 1
ATOM 2315 C C . ILE A 1 278 ? -23.468 4.093 9.550 1.00 92.69 278 ILE A C 1
ATOM 2317 O O . ILE A 1 278 ? -23.514 5.012 10.362 1.00 92.69 278 ILE A O 1
ATOM 2321 N N . SER A 1 279 ? -24.542 3.343 9.282 1.00 92.44 279 SER A N 1
ATOM 2322 C CA . SER A 1 279 ? -25.837 3.579 9.933 1.00 92.44 279 SER A CA 1
ATOM 2323 C C . SER A 1 279 ? -25.757 3.443 11.455 1.00 92.44 279 SER A C 1
ATOM 2325 O O . SER A 1 279 ? -26.332 4.258 12.171 1.00 92.44 279 SER A O 1
ATOM 2327 N N . ARG A 1 280 ? -25.014 2.454 11.973 1.00 91.81 280 ARG A N 1
ATOM 2328 C CA . ARG A 1 280 ? -24.769 2.326 13.419 1.00 91.81 280 ARG A CA 1
ATOM 2329 C C . ARG A 1 280 ? -23.939 3.484 13.960 1.00 91.81 280 ARG A C 1
ATOM 2331 O O . ARG A 1 280 ? -24.307 4.043 14.985 1.00 91.81 280 ARG A O 1
ATOM 2338 N N . TYR A 1 281 ? -22.884 3.882 13.248 1.00 94.69 281 TYR A N 1
ATOM 2339 C CA . TYR A 1 281 ? -22.098 5.059 13.611 1.00 94.69 281 TYR A CA 1
ATOM 2340 C C . TYR A 1 281 ? -22.974 6.304 13.712 1.00 94.69 281 TYR A C 1
ATOM 2342 O O . TYR A 1 281 ? -22.931 6.978 14.730 1.00 94.69 281 TYR A O 1
ATOM 2350 N N . ARG A 1 282 ? -23.829 6.566 12.719 1.00 95.19 282 ARG A N 1
ATOM 2351 C CA . ARG A 1 282 ? -24.731 7.725 12.706 1.00 95.19 282 ARG A CA 1
ATOM 2352 C C . ARG A 1 282 ? -25.844 7.657 13.750 1.00 95.19 282 ARG A C 1
ATOM 2354 O O . ARG A 1 282 ? -26.337 8.698 14.168 1.00 95.19 282 ARG A O 1
ATOM 2361 N N . LYS A 1 283 ? -26.205 6.457 14.211 1.00 94.25 283 LYS A N 1
ATOM 2362 C CA . LYS A 1 283 ? -27.119 6.278 15.346 1.00 94.25 283 LYS A CA 1
ATOM 2363 C C . LYS A 1 283 ? -26.475 6.704 16.670 1.00 94.25 283 LYS A C 1
ATOM 2365 O O . LYS A 1 283 ? -27.156 7.295 17.497 1.00 94.25 283 LYS 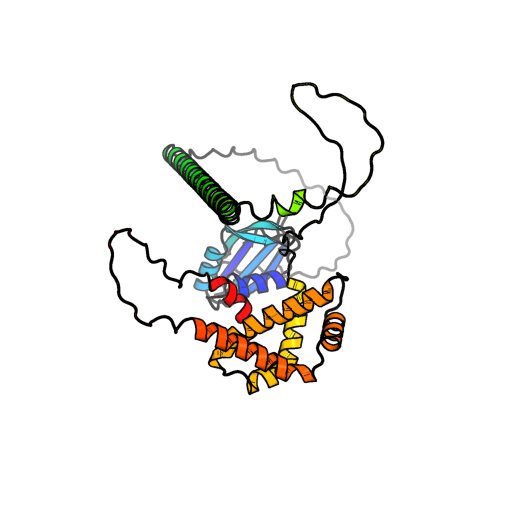A O 1
ATOM 2370 N N . THR A 1 284 ? -25.186 6.416 16.859 1.00 94.44 284 THR A N 1
ATOM 2371 C CA . THR A 1 284 ? -24.430 6.802 18.065 1.00 94.44 284 THR A CA 1
ATOM 2372 C C . THR A 1 284 ? -23.900 8.238 17.989 1.00 94.44 284 THR A C 1
ATOM 2374 O O . THR A 1 284 ? -23.868 8.938 18.993 1.00 94.44 284 THR A O 1
ATOM 2377 N N . PHE A 1 285 ? -23.507 8.683 16.795 1.00 95.00 285 PHE A N 1
ATOM 2378 C CA . PHE A 1 285 ? -22.934 9.997 16.495 1.00 95.00 285 PHE A CA 1
ATOM 2379 C C . PHE A 1 285 ? -23.721 10.657 15.344 1.00 95.00 285 PHE A C 1
ATOM 2381 O O . PHE A 1 285 ? -23.342 10.528 14.170 1.00 95.00 285 PHE A O 1
ATOM 2388 N N . PRO A 1 286 ? -24.849 11.322 15.656 1.00 95.88 286 PRO A N 1
ATOM 2389 C CA . PRO A 1 286 ? -25.701 11.964 14.658 1.00 95.88 286 PRO A CA 1
ATOM 2390 C C . PRO A 1 286 ? -24.991 13.087 13.894 1.00 95.88 286 PRO A C 1
ATOM 2392 O O . PRO A 1 286 ? -24.123 13.760 14.438 1.00 95.88 286 PRO A O 1
ATOM 2395 N N . ALA A 1 287 ? -25.422 13.349 12.656 1.00 94.69 287 ALA A N 1
ATOM 2396 C CA . ALA A 1 287 ? -24.784 14.334 11.773 1.00 94.69 287 ALA A CA 1
ATOM 2397 C C . ALA A 1 287 ? -24.769 15.775 12.322 1.00 94.69 287 ALA A C 1
ATOM 2399 O O . ALA A 1 287 ? -23.853 16.531 12.023 1.00 94.69 287 ALA A O 1
ATOM 2400 N N . HIS A 1 288 ? -25.740 16.162 13.157 1.00 95.56 288 HIS A N 1
ATOM 2401 C CA . HIS A 1 288 ? -25.755 17.500 13.764 1.00 95.56 288 HIS A CA 1
ATOM 2402 C C . HIS A 1 288 ? -24.608 17.723 14.769 1.00 95.56 288 HIS A C 1
ATOM 2404 O O . HIS A 1 288 ? -24.283 18.864 15.066 1.00 95.56 288 HIS A O 1
ATOM 2410 N N . MET A 1 289 ? -23.976 16.651 15.261 1.00 95.75 289 MET A N 1
ATOM 2411 C CA . MET A 1 289 ? -22.819 16.712 16.164 1.00 95.75 289 MET A CA 1
ATOM 2412 C C . MET A 1 289 ? -21.482 16.813 15.412 1.00 95.75 289 MET A C 1
ATOM 2414 O O . MET A 1 289 ? -20.426 16.915 16.040 1.00 95.75 289 MET A O 1
ATOM 2418 N N . ASP A 1 290 ? -21.494 16.748 14.077 1.00 95.62 290 ASP A N 1
ATOM 2419 C CA . ASP A 1 290 ? -20.266 16.710 13.276 1.00 95.62 290 ASP A CA 1
ATOM 2420 C C . ASP A 1 290 ? -19.472 18.016 13.391 1.00 95.62 290 ASP A C 1
ATOM 2422 O O . ASP A 1 290 ? -18.243 17.985 13.421 1.00 95.62 290 ASP A O 1
ATOM 2426 N N . GLU A 1 291 ? -20.158 19.157 13.510 1.00 95.62 291 GLU A N 1
ATOM 2427 C CA . GLU A 1 291 ? -19.510 20.458 13.695 1.00 95.62 291 GLU A CA 1
ATOM 2428 C C . GLU A 1 291 ? -18.755 20.531 15.021 1.00 95.62 291 GLU A C 1
ATOM 2430 O O . GLU A 1 291 ? -17.561 20.837 15.030 1.00 95.62 291 GLU A O 1
ATOM 2435 N N . GLU A 1 292 ? -19.413 20.176 16.127 1.00 96.44 292 GLU A N 1
ATOM 2436 C CA . GLU A 1 292 ? -18.777 20.137 17.443 1.00 96.44 292 GLU A CA 1
ATOM 2437 C C . GLU A 1 292 ? -17.588 19.175 17.436 1.00 96.44 292 GLU A C 1
ATOM 2439 O O . GLU A 1 292 ? -16.494 19.537 17.864 1.00 96.44 292 GLU A O 1
ATOM 2444 N N . PHE A 1 293 ? -17.757 17.986 16.851 1.00 95.94 293 PHE A N 1
ATOM 2445 C CA . PHE A 1 293 ? -16.686 17.005 16.735 1.00 95.94 293 PHE A CA 1
ATOM 2446 C C . PHE A 1 293 ? -15.461 17.545 15.981 1.00 95.94 293 PHE A C 1
ATOM 2448 O O . PHE A 1 293 ? -14.332 17.373 16.450 1.00 95.94 293 PHE A O 1
ATOM 2455 N N . VAL A 1 294 ? -15.663 18.205 14.836 1.00 96.12 294 VAL A N 1
ATOM 2456 C CA . VAL A 1 294 ? -14.579 18.809 14.044 1.00 96.12 294 VAL A CA 1
ATOM 2457 C C . VAL A 1 294 ? -13.878 19.916 14.835 1.00 96.12 294 VAL A C 1
ATOM 2459 O O . VAL A 1 294 ? -12.645 19.966 14.844 1.00 96.12 294 VAL A O 1
ATOM 2462 N N . VAL A 1 295 ? -14.630 20.765 15.540 1.00 95.62 295 VAL A N 1
ATOM 2463 C CA . VAL A 1 295 ? -14.073 21.838 16.378 1.00 95.62 295 VAL A CA 1
ATOM 2464 C C . VAL A 1 295 ? -13.261 21.267 17.540 1.00 95.62 295 VAL A C 1
ATOM 2466 O O . VAL A 1 295 ? -12.126 21.695 17.755 1.00 95.62 295 VAL A O 1
ATOM 2469 N N . THR A 1 296 ? -13.781 20.264 18.254 1.00 95.62 296 THR A N 1
ATOM 2470 C CA . THR A 1 296 ? -13.045 19.594 19.334 1.00 95.62 296 THR A CA 1
ATOM 2471 C C . THR A 1 296 ? -11.740 19.002 18.813 1.00 95.62 296 THR A C 1
ATOM 2473 O O . THR A 1 296 ? -10.685 19.236 19.396 1.00 95.62 296 THR A O 1
ATOM 2476 N N . LEU A 1 297 ? -11.789 18.287 17.684 1.00 94.50 297 LEU A N 1
ATOM 2477 C CA . LEU A 1 297 ? -10.618 17.626 17.110 1.00 94.50 297 LEU A CA 1
ATOM 2478 C C . LEU A 1 297 ? -9.560 18.635 16.636 1.00 94.50 297 LEU A C 1
ATOM 2480 O O . LEU A 1 297 ? -8.364 18.419 16.833 1.00 94.50 297 LEU A O 1
ATOM 2484 N N . ARG A 1 298 ? -9.993 19.767 16.066 1.00 94.94 298 ARG A N 1
ATOM 2485 C CA . ARG A 1 298 ? -9.112 20.889 15.718 1.00 94.94 298 ARG A CA 1
ATOM 2486 C C . ARG A 1 298 ? -8.448 21.473 16.962 1.00 94.94 298 ARG A C 1
ATOM 2488 O O . ARG A 1 298 ? -7.244 21.708 16.945 1.00 94.94 298 ARG A O 1
ATOM 2495 N N . ASN A 1 299 ? -9.208 21.709 18.027 1.00 93.81 299 ASN A N 1
ATOM 2496 C CA . ASN A 1 299 ? -8.662 22.261 19.265 1.00 93.81 299 ASN A CA 1
ATOM 2497 C C . ASN A 1 299 ? -7.638 21.308 19.889 1.00 93.81 299 ASN A C 1
ATOM 2499 O O . ASN A 1 299 ? -6.587 21.762 20.327 1.00 93.81 299 ASN A O 1
ATOM 2503 N N . THR A 1 300 ? -7.886 19.994 19.850 1.00 92.25 300 THR A N 1
ATOM 2504 C CA . THR A 1 300 ? -6.904 18.983 20.267 1.00 92.25 300 THR A CA 1
ATOM 2505 C C . THR A 1 300 ? -5.626 19.047 19.429 1.00 92.25 300 THR A C 1
ATOM 2507 O O . THR A 1 300 ? -4.534 18.982 19.988 1.00 92.25 300 THR A O 1
ATOM 2510 N N . LEU A 1 301 ? -5.741 19.213 18.106 1.00 91.50 301 LEU A N 1
ATOM 2511 C CA . LEU A 1 301 ? -4.580 19.361 17.224 1.00 91.50 301 LEU A CA 1
ATOM 2512 C C . LEU A 1 301 ? -3.745 20.599 17.592 1.00 91.50 301 LEU A C 1
ATOM 2514 O O . LEU A 1 301 ? -2.528 20.497 17.720 1.00 91.50 301 LEU A O 1
ATOM 2518 N N . LEU A 1 302 ? -4.398 21.746 17.800 1.00 89.06 302 LEU A N 1
ATOM 2519 C CA . LEU A 1 302 ? -3.724 23.000 18.149 1.00 89.06 302 LEU A CA 1
ATOM 2520 C C . LEU A 1 302 ? -3.094 22.947 19.548 1.00 89.06 302 LEU A C 1
ATOM 2522 O O . LEU A 1 302 ? -1.968 23.397 19.730 1.00 89.06 302 LEU A O 1
ATOM 2526 N N . GLN A 1 303 ? -3.772 22.351 20.530 1.00 86.75 303 GLN A N 1
ATOM 2527 C CA . GLN A 1 303 ? -3.225 22.165 21.879 1.00 86.75 303 GLN A CA 1
ATOM 2528 C C . GLN A 1 303 ? -2.008 21.233 21.881 1.00 86.75 303 GLN A C 1
ATOM 2530 O O . GLN A 1 303 ? -1.033 21.514 22.571 1.00 86.75 303 GLN A O 1
ATOM 2535 N N . GLY A 1 304 ? -2.028 20.172 21.066 1.00 73.62 304 GLY A N 1
ATOM 2536 C CA . GLY A 1 304 ? -0.886 19.271 20.900 1.00 73.62 304 GLY A CA 1
ATOM 2537 C C . GLY A 1 304 ? 0.336 19.925 20.245 1.00 73.62 304 GLY A C 1
ATOM 2538 O O . GLY A 1 304 ? 1.452 19.487 20.496 1.00 73.62 304 GLY A O 1
ATOM 2539 N N . GLN A 1 305 ? 0.145 20.982 19.447 1.00 58.41 305 GLN A N 1
ATOM 2540 C CA . GLN A 1 305 ? 1.232 21.771 18.845 1.00 58.41 305 GLN A CA 1
ATOM 2541 C C . GLN A 1 305 ? 1.752 22.879 19.769 1.00 58.41 305 GLN A C 1
ATOM 2543 O O . GLN A 1 305 ? 2.933 23.210 19.733 1.00 58.41 305 GLN A O 1
ATOM 2548 N N . LEU A 1 306 ? 0.893 23.430 20.631 1.00 46.59 306 LEU A N 1
ATOM 2549 C CA . LEU A 1 306 ? 1.263 24.483 21.584 1.00 46.59 306 LEU A CA 1
ATOM 2550 C C . LEU A 1 306 ? 2.095 23.970 22.773 1.00 46.59 306 LEU A C 1
ATOM 2552 O O . LEU A 1 306 ? 2.747 24.768 23.442 1.00 46.59 306 LEU A O 1
ATOM 2556 N N . SER A 1 307 ? 2.110 22.661 23.045 1.00 41.28 307 SER A N 1
ATOM 2557 C CA . SER A 1 307 ? 2.914 22.082 24.135 1.00 41.28 307 SER A CA 1
ATOM 2558 C C . SER A 1 307 ? 4.408 21.934 23.825 1.00 41.28 307 SER A C 1
ATOM 2560 O O . SER A 1 307 ? 5.165 21.584 24.726 1.00 41.28 307 SER A O 1
ATOM 2562 N N . THR A 1 308 ? 4.857 22.211 22.599 1.00 36.34 308 THR A N 1
ATOM 2563 C CA . THR A 1 308 ? 6.274 22.072 22.218 1.00 36.34 308 THR A CA 1
ATOM 2564 C C . THR A 1 308 ? 7.124 23.332 22.420 1.00 36.34 308 THR A C 1
ATOM 2566 O O . THR A 1 308 ? 8.335 23.194 22.536 1.00 36.34 308 THR A O 1
ATOM 2569 N N . ASP A 1 309 ? 6.527 24.522 22.583 1.00 32.97 309 ASP A N 1
ATOM 2570 C CA . ASP A 1 309 ? 7.278 25.798 22.570 1.00 32.97 309 ASP A CA 1
ATOM 2571 C C . ASP A 1 309 ? 7.201 26.637 23.864 1.00 32.97 309 ASP A C 1
ATOM 2573 O O . ASP A 1 309 ? 7.616 27.794 23.889 1.00 32.97 309 ASP A O 1
ATOM 2577 N N . PHE A 1 310 ? 6.750 26.068 24.986 1.00 34.88 310 PHE A N 1
ATOM 2578 C CA . PHE A 1 310 ? 6.811 26.734 26.298 1.00 34.88 310 PHE A CA 1
ATOM 2579 C C . PHE A 1 310 ? 7.590 25.911 27.329 1.00 34.88 310 PHE A C 1
ATOM 2581 O O . PHE A 1 310 ? 7.032 25.388 28.289 1.00 34.88 310 PHE A O 1
ATOM 2588 N N . SER A 1 311 ? 8.913 25.834 27.157 1.00 31.80 311 SER A N 1
ATOM 2589 C CA . SER A 1 311 ? 9.829 25.526 28.264 1.00 31.80 311 SER A CA 1
ATOM 2590 C C . SER A 1 311 ? 11.191 26.204 28.086 1.00 31.80 311 SER A C 1
ATOM 2592 O O . SER A 1 311 ? 12.238 25.563 28.102 1.00 31.80 311 SER A O 1
ATOM 2594 N N . GLN A 1 312 ? 11.182 27.529 27.960 1.00 38.16 312 GLN A N 1
ATOM 2595 C CA . GLN A 1 312 ? 12.284 28.360 28.439 1.00 38.16 312 GLN A CA 1
ATOM 2596 C C . GLN A 1 312 ? 11.709 29.368 29.428 1.00 38.16 312 GLN A C 1
ATOM 2598 O O . GLN A 1 312 ? 11.155 30.401 29.059 1.00 38.16 312 GLN A O 1
ATOM 2603 N N . LYS A 1 313 ? 11.810 29.027 30.712 1.00 31.11 313 LYS A N 1
ATOM 2604 C CA . LYS A 1 313 ? 11.796 30.016 31.778 1.00 31.11 313 LYS A CA 1
ATOM 2605 C C . LYS A 1 313 ? 12.868 29.645 32.785 1.00 31.11 313 LYS A C 1
ATOM 2607 O O . LYS A 1 313 ? 12.924 28.517 33.268 1.00 31.11 313 LYS A O 1
ATOM 2612 N N . ASP A 1 314 ? 13.732 30.619 32.998 1.00 32.81 314 ASP A N 1
ATOM 2613 C CA . ASP A 1 314 ? 14.912 30.604 33.835 1.00 32.81 314 ASP A CA 1
ATOM 2614 C C . ASP A 1 314 ? 14.645 30.081 35.245 1.00 32.81 314 ASP A C 1
ATOM 2616 O O . ASP A 1 314 ? 13.764 30.584 35.936 1.00 32.81 314 ASP A O 1
ATOM 2620 N N . THR A 1 315 ? 15.511 29.180 35.705 1.00 32.34 315 THR A N 1
ATOM 2621 C CA . THR A 1 315 ? 16.098 29.287 37.045 1.00 32.34 315 THR A CA 1
ATOM 2622 C C . THR A 1 315 ? 17.503 28.702 37.026 1.00 32.34 315 THR A C 1
ATOM 2624 O O . THR A 1 315 ? 17.711 27.502 36.859 1.00 32.34 315 THR A O 1
ATOM 2627 N N . SER A 1 316 ? 18.462 29.597 37.219 1.00 38.78 316 SER A N 1
ATOM 2628 C CA . SER A 1 316 ? 19.812 29.356 37.709 1.00 38.78 316 SER A CA 1
ATOM 2629 C C . SER A 1 316 ? 19.834 28.452 38.949 1.00 38.78 316 SER A C 1
ATOM 2631 O O . SER A 1 316 ? 19.177 28.771 39.940 1.00 38.78 316 SER A O 1
ATOM 2633 N N . ASN A 1 317 ? 20.644 27.390 38.942 1.00 33.75 317 ASN A N 1
ATOM 2634 C CA . ASN A 1 317 ? 21.788 27.265 39.856 1.00 33.75 317 ASN A CA 1
ATOM 2635 C C . ASN A 1 317 ? 22.603 25.986 39.615 1.00 33.75 317 ASN A C 1
ATOM 2637 O O . ASN A 1 317 ? 22.094 24.931 39.252 1.00 33.75 317 ASN A O 1
ATOM 2641 N N . ALA A 1 318 ? 23.908 26.157 39.800 1.00 38.62 318 ALA A N 1
ATOM 2642 C CA . ALA A 1 318 ? 24.998 25.244 39.511 1.00 38.62 318 ALA A CA 1
ATOM 2643 C C . ALA A 1 318 ? 24.973 23.930 40.314 1.00 38.62 318 ALA A C 1
ATOM 2645 O O . ALA A 1 318 ? 24.748 23.952 41.520 1.00 38.62 318 ALA A O 1
ATOM 2646 N N . ASN A 1 319 ? 25.348 22.812 39.679 1.00 33.59 319 ASN A N 1
ATOM 2647 C CA . ASN A 1 319 ? 26.587 22.107 40.033 1.00 33.59 319 ASN A CA 1
ATOM 2648 C C . ASN A 1 319 ? 26.934 20.959 39.070 1.00 33.59 319 ASN A C 1
ATOM 2650 O O . ASN A 1 319 ? 26.077 20.346 38.443 1.00 33.59 319 ASN A O 1
ATOM 2654 N N . MET A 1 320 ? 28.242 20.727 38.965 1.00 36.44 320 MET A N 1
ATOM 2655 C CA . MET A 1 320 ? 28.952 19.819 38.065 1.00 36.44 320 MET A CA 1
ATOM 2656 C C . MET A 1 320 ? 28.498 18.353 38.137 1.00 36.44 320 MET A C 1
ATOM 2658 O O . MET A 1 320 ? 28.424 17.779 39.219 1.00 36.44 320 MET A O 1
ATOM 2662 N N . THR A 1 321 ? 28.388 17.692 36.984 1.00 31.28 321 THR A N 1
ATOM 2663 C CA . THR A 1 321 ? 29.315 16.617 36.565 1.00 31.28 321 THR A CA 1
ATOM 2664 C C . THR A 1 321 ? 28.999 16.168 35.136 1.00 31.28 321 THR A C 1
ATOM 2666 O O . THR A 1 321 ? 27.848 16.020 34.738 1.00 31.28 321 THR A O 1
ATOM 2669 N N . ASN A 1 322 ? 30.061 16.014 34.346 1.00 39.44 322 ASN A N 1
ATOM 2670 C CA . ASN A 1 322 ? 30.033 15.630 32.941 1.00 39.44 322 ASN A CA 1
ATOM 2671 C C . ASN A 1 322 ? 29.421 14.240 32.741 1.00 39.44 322 ASN A C 1
ATOM 2673 O O . ASN A 1 322 ? 29.915 13.254 33.282 1.00 39.44 322 ASN A O 1
ATOM 2677 N N . THR A 1 323 ? 28.434 14.134 31.856 1.00 33.19 323 THR A N 1
ATOM 2678 C CA . THR A 1 323 ? 28.199 12.914 31.078 1.00 33.19 323 THR A CA 1
ATOM 2679 C C . THR A 1 323 ? 27.686 13.328 29.706 1.00 33.19 323 THR A C 1
ATOM 2681 O O . THR A 1 323 ? 26.677 14.021 29.584 1.00 33.19 323 THR A O 1
ATOM 2684 N N . ILE A 1 324 ? 28.451 12.954 28.685 1.00 43.31 324 ILE A N 1
ATOM 2685 C CA . ILE A 1 324 ? 28.194 13.186 27.266 1.00 43.31 324 ILE A CA 1
ATOM 2686 C C . ILE A 1 324 ? 26.811 12.609 26.934 1.00 43.31 324 ILE A C 1
ATOM 2688 O O . ILE A 1 324 ? 26.611 11.399 26.996 1.00 43.31 324 ILE A O 1
ATOM 2692 N N . LYS A 1 325 ? 25.848 13.485 26.634 1.00 33.84 325 LYS A N 1
ATOM 2693 C CA . LYS A 1 325 ? 24.555 13.117 26.051 1.00 33.84 325 LYS A CA 1
ATOM 2694 C C . LYS A 1 325 ? 24.682 13.252 24.541 1.00 33.84 325 LYS A C 1
ATOM 2696 O O . LYS A 1 325 ? 24.787 14.368 24.038 1.00 33.84 325 LYS A O 1
ATOM 2701 N N . GLU A 1 326 ? 24.659 12.127 23.835 1.00 38.53 326 GLU A N 1
ATOM 2702 C CA . GLU A 1 326 ? 24.295 12.119 22.422 1.00 38.53 326 GLU A CA 1
ATOM 2703 C C . GLU A 1 326 ? 22.875 12.671 22.297 1.00 38.53 326 GLU A C 1
ATOM 2705 O O . GLU A 1 326 ? 21.901 12.133 22.828 1.00 38.53 326 GLU A O 1
ATOM 2710 N N . GLN A 1 327 ? 22.799 13.824 21.648 1.00 35.03 327 GLN A N 1
ATOM 2711 C CA . GLN A 1 327 ? 21.577 14.497 21.265 1.00 35.03 327 GLN A CA 1
ATOM 2712 C C . GLN A 1 327 ? 20.986 13.698 20.097 1.00 35.03 327 GLN A C 1
ATOM 2714 O O . GLN A 1 327 ? 21.418 13.842 18.957 1.00 35.03 327 GLN A O 1
ATOM 2719 N N . VAL A 1 328 ? 20.043 12.801 20.387 1.00 38.16 328 VAL A N 1
ATOM 2720 C CA . VAL A 1 328 ? 19.237 12.165 19.341 1.00 38.16 328 VAL A CA 1
ATOM 2721 C C . VAL A 1 328 ? 18.224 13.198 18.863 1.00 38.16 328 VAL A C 1
ATOM 2723 O O . VAL A 1 328 ? 17.350 13.637 19.612 1.00 38.16 328 VAL A O 1
ATOM 2726 N N . ASP A 1 329 ? 18.420 13.614 17.620 1.00 34.97 329 ASP A N 1
ATOM 2727 C CA . ASP A 1 329 ? 17.560 14.490 16.840 1.00 34.97 329 ASP A CA 1
ATOM 2728 C C . ASP A 1 329 ? 16.125 13.910 16.767 1.00 34.97 329 ASP A C 1
ATOM 2730 O O . ASP A 1 329 ? 15.949 12.757 16.362 1.00 34.97 329 ASP A O 1
ATOM 2734 N N . PRO A 1 330 ? 15.072 14.658 17.155 1.00 39.59 330 PRO A N 1
ATOM 2735 C CA . PRO A 1 330 ? 13.688 14.187 17.080 1.00 39.59 330 PRO A CA 1
ATOM 2736 C C . PRO A 1 330 ? 13.135 14.080 15.644 1.00 39.59 330 PRO A C 1
ATOM 2738 O O . PRO A 1 330 ? 11.952 13.781 15.473 1.00 39.59 330 PRO A O 1
ATOM 2741 N N . THR A 1 331 ? 13.958 14.280 14.610 1.00 37.16 331 THR A N 1
ATOM 2742 C CA . THR A 1 331 ? 13.552 14.119 13.204 1.00 37.16 331 THR A CA 1
ATOM 2743 C C . THR A 1 331 ? 13.514 12.650 12.734 1.00 37.16 331 THR A C 1
ATOM 2745 O O . THR A 1 331 ? 12.999 12.366 11.654 1.00 37.16 331 THR A O 1
ATOM 2748 N N . ASP A 1 332 ? 13.959 11.695 13.560 1.00 38.34 332 ASP A N 1
ATOM 2749 C CA . ASP A 1 332 ? 14.097 10.271 13.198 1.00 38.34 332 ASP A CA 1
ATOM 2750 C C . ASP A 1 332 ? 12.905 9.376 13.610 1.00 38.34 332 ASP A C 1
ATOM 2752 O O . ASP A 1 332 ? 13.039 8.215 14.005 1.00 38.34 332 ASP A O 1
ATOM 2756 N N . LEU A 1 333 ? 11.684 9.900 13.479 1.00 41.66 333 LEU A N 1
ATOM 2757 C CA . LEU A 1 333 ? 10.501 9.048 13.327 1.00 41.66 333 LEU A CA 1
ATOM 2758 C C . LEU A 1 333 ? 10.346 8.703 11.839 1.00 41.66 333 LEU A C 1
ATOM 2760 O O . LEU A 1 333 ? 10.442 9.606 11.005 1.00 41.66 333 LEU A O 1
ATOM 2764 N N . PRO A 1 334 ? 10.043 7.447 11.456 1.00 42.88 334 PRO A N 1
ATOM 2765 C CA . PRO A 1 334 ? 9.811 7.106 10.061 1.00 42.88 334 PRO A CA 1
ATOM 2766 C C . PRO A 1 334 ? 8.465 7.697 9.615 1.00 42.88 334 PRO A C 1
ATOM 2768 O O . PRO A 1 334 ? 7.438 7.025 9.570 1.00 42.88 334 PRO A O 1
ATOM 2771 N N . ILE A 1 335 ? 8.477 8.974 9.224 1.00 43.28 335 ILE A N 1
ATOM 2772 C CA . ILE A 1 335 ? 7.376 9.674 8.540 1.00 43.28 335 ILE A CA 1
ATOM 2773 C C . ILE A 1 335 ? 7.002 8.935 7.235 1.00 43.28 335 ILE A C 1
ATOM 2775 O O . ILE A 1 335 ? 5.887 9.064 6.727 1.00 43.28 335 ILE A O 1
ATOM 2779 N N . SER A 1 336 ? 7.902 8.085 6.727 1.00 38.50 336 SER A N 1
ATOM 2780 C CA . SER A 1 336 ? 7.727 7.314 5.497 1.00 38.50 336 SER A CA 1
ATOM 2781 C C . SER A 1 336 ? 6.530 6.353 5.502 1.00 38.50 336 SER A C 1
ATOM 2783 O O . SER A 1 336 ? 6.014 6.085 4.422 1.00 38.50 336 SER A O 1
ATOM 2785 N N . GLU A 1 337 ? 6.047 5.858 6.650 1.00 41.38 337 GLU A N 1
ATOM 2786 C CA . GLU A 1 337 ? 4.881 4.948 6.672 1.00 41.38 337 GLU A CA 1
ATOM 2787 C C . GLU A 1 337 ? 3.526 5.673 6.765 1.00 41.38 337 GLU A C 1
ATOM 2789 O O . GLU A 1 337 ? 2.492 5.079 6.464 1.00 41.38 337 GLU A O 1
ATOM 2794 N N . MET A 1 338 ? 3.495 6.967 7.115 1.00 39.62 338 MET A N 1
ATOM 2795 C CA . MET A 1 338 ? 2.245 7.745 7.130 1.00 39.62 338 MET A CA 1
ATOM 2796 C C . MET A 1 338 ? 1.917 8.394 5.779 1.00 39.62 338 MET A C 1
ATOM 2798 O O . MET A 1 338 ? 0.747 8.664 5.502 1.00 39.62 338 MET A O 1
ATOM 2802 N N . CYS A 1 339 ? 2.918 8.632 4.927 1.00 44.81 339 CYS A N 1
ATOM 2803 C CA . CYS A 1 339 ? 2.735 9.349 3.662 1.00 44.81 339 CYS A CA 1
ATOM 2804 C C . CYS A 1 339 ? 2.024 8.532 2.571 1.00 44.81 339 CYS A C 1
ATOM 2806 O O . CYS A 1 339 ? 1.269 9.110 1.786 1.00 44.81 339 CYS A O 1
ATOM 2808 N N . ASP A 1 340 ? 2.198 7.208 2.528 1.00 44.41 340 ASP A N 1
ATOM 2809 C CA . ASP A 1 340 ? 1.602 6.380 1.467 1.00 44.41 340 ASP A CA 1
ATOM 2810 C C . ASP A 1 340 ? 0.065 6.268 1.579 1.00 44.41 340 ASP A C 1
ATOM 2812 O O . ASP A 1 340 ? -0.618 6.172 0.560 1.00 44.41 340 ASP A O 1
ATOM 2816 N N . ASP A 1 341 ? -0.504 6.394 2.785 1.00 46.44 341 ASP A N 1
ATOM 2817 C CA . ASP A 1 341 ? -1.962 6.417 3.013 1.00 46.44 341 ASP A CA 1
ATOM 2818 C C . ASP A 1 341 ? -2.585 7.825 2.850 1.00 46.44 341 ASP A C 1
ATOM 2820 O O . ASP A 1 341 ? -3.816 7.978 2.835 1.00 46.44 341 ASP A O 1
ATOM 2824 N N . LEU A 1 342 ? -1.764 8.878 2.760 1.00 48.22 342 LEU A N 1
ATOM 2825 C CA . LEU A 1 342 ? -2.206 10.273 2.624 1.00 48.22 342 LEU A CA 1
ATOM 2826 C C . LEU A 1 342 ? -2.566 10.632 1.172 1.00 48.22 342 LEU A C 1
ATOM 2828 O O . LEU A 1 342 ? -3.566 11.322 0.968 1.00 48.22 342 LEU A O 1
ATOM 2832 N N . ALA A 1 343 ? -1.828 10.106 0.186 1.00 50.69 343 ALA A N 1
ATOM 2833 C CA . ALA A 1 343 ? -2.023 10.419 -1.238 1.00 50.69 343 ALA A CA 1
ATOM 2834 C C . ALA A 1 343 ? -3.421 10.030 -1.766 1.00 50.69 343 ALA A C 1
ATOM 2836 O O . ALA A 1 343 ? -4.026 10.751 -2.552 1.00 50.69 343 ALA A O 1
ATOM 2837 N N . ASP A 1 344 ? -3.989 8.942 -1.244 1.00 53.56 344 ASP A N 1
ATOM 2838 C CA . ASP A 1 344 ? -5.258 8.343 -1.692 1.00 53.56 344 ASP A CA 1
ATOM 2839 C C . ASP A 1 344 ? -6.528 9.126 -1.254 1.00 53.56 344 ASP A C 1
ATOM 2841 O O . ASP A 1 344 ? -7.671 8.714 -1.501 1.00 53.56 344 ASP A O 1
ATOM 2845 N N . TRP A 1 345 ? -6.339 10.231 -0.521 1.00 50.44 345 TRP A N 1
ATOM 2846 C CA . TRP A 1 345 ? -7.408 11.080 0.033 1.00 50.44 345 TRP A CA 1
ATOM 2847 C C . TRP A 1 345 ? -7.315 12.545 -0.381 1.00 50.44 345 TRP A C 1
ATOM 2849 O O . TRP A 1 345 ? -8.272 13.291 -0.172 1.00 50.44 345 TRP A O 1
ATOM 2859 N N . THR A 1 346 ? -6.178 12.958 -0.935 1.00 49.12 346 THR A N 1
ATOM 2860 C CA . THR A 1 346 ? -5.991 14.287 -1.522 1.00 49.12 346 THR A CA 1
ATOM 2861 C C . THR A 1 346 ? -6.397 14.334 -2.995 1.00 49.12 346 THR A C 1
ATOM 2863 O O . THR A 1 346 ? -6.581 15.423 -3.520 1.00 49.12 346 THR A O 1
ATOM 2866 N N . GLU A 1 347 ? -6.575 13.181 -3.650 1.00 41.09 347 GLU A N 1
ATOM 2867 C CA . GLU A 1 347 ? -7.087 13.088 -5.022 1.00 41.09 347 GLU A CA 1
ATOM 2868 C C . GLU A 1 347 ? -8.632 13.086 -5.034 1.00 41.09 347 GLU A C 1
ATOM 2870 O O . GLU A 1 347 ? -9.275 12.045 -4.885 1.00 41.09 347 GLU A O 1
ATOM 2875 N N . ASP A 1 348 ? -9.216 14.279 -5.172 1.00 45.88 348 ASP A N 1
ATOM 2876 C CA . ASP A 1 348 ? -10.395 14.543 -6.017 1.00 45.88 348 ASP A CA 1
ATOM 2877 C C . ASP A 1 348 ? -10.042 15.738 -6.917 1.00 45.88 348 ASP A C 1
ATOM 2879 O O . ASP A 1 348 ? -9.748 16.816 -6.342 1.00 45.88 348 ASP A O 1
#

Foldseek 3Di:
DKKKKKKKQAAPPDDPVNVVVCCCVPQCVPPPWDKDWDDWDDDPGIIMTMMIGPDPVSLVSVQVSLQQDFDQDPVRDTTGMHMDIDPDDDPPPPPPPPPDDDDDDDDDDDDDDDDDDDPPPPPPPDPVVVVVVVVVVVVVVVVVVVVVVVVVVVVVVVVVVVVVVDVVVPDPVVVVVVVVPPDDDDDDDDDDDDDDDDDDDDDDDDDDDPDPDPPVVPDLVVCPVLLLVVCVLLVVLLVVQPDPVCVLVLSVLSSVVVSVLLVVLCVPDDDDDSVRSNVSVCVVPPPVCSNVVSNVSRVVVVVVVVVPPPPDDDDDDDDDDDDDDDDDDPPPDPPVVVVVVRVVNVPD

Sequence (348 aa):
MTFYVVVSGLPKTVKKQKMSHFFRHFIFKKSRIKFWIESMQPSTHCNEMVIRFETEAHADIAARSLQDYPFQHTDQQIYILRCWLRSDKPARQEMQNFEVDVSVEREFQPVEPQRPYSPVTERDSSPHLRDELTKLQLEIELTNKRRLLLEAERQLVLEQKSLEMLQANGSTAVVALEETTTAIPKNKLHIQTSKLLNPQQKIRECNQPRHLNNKLGLKSKHLYWPCKILWKEMKPIIRDKVIELHQPQFNALFRNVVKKRLHDILQDGFNHNTKGLISRYRKTFPAHMDEEFVVTLRNTLLQGQLSTDFSQKDTSNANMTNTIKEQVDPTDLPISEMCDDLADWTED

Nearest PDB structures (foldseek):
  7nwu-assembly1_A  TM=5.294E-01  e=2.209E-05  Homo sapiens
  7nwu-assembly2_E  TM=5.105E-01  e=2.347E-05  Homo sapiens
  1uw4-assembly2_C  TM=6.674E-01  e=1.371E-04  Homo sapiens
  7qg6-assembly1_E  TM=5.221E-01  e=5.503E-05  Homo sapiens
  7qg6-assembly1_A  TM=5.387E-01  e=3.858E-04  Homo sapiens

Radius of gyration: 34.22 Å; Cα contacts (8 Å, |Δi|>4): 206; chains: 1; bounding box: 65×75×104 Å

Solvent-accessible surface area (backbone atoms only — not comparable to full-atom values): 22479 Å² total; per-residue (Å²): 128,72,30,34,29,39,40,33,49,37,60,76,86,66,50,72,69,59,52,54,50,46,43,51,69,67,73,37,58,84,68,78,66,62,70,45,75,74,50,75,47,82,50,99,88,26,22,33,33,37,35,38,23,72,43,60,71,53,31,52,52,47,28,64,67,40,41,68,34,76,45,73,47,97,86,72,49,74,30,56,24,44,43,42,80,38,85,64,76,77,77,77,76,70,79,71,86,73,90,70,94,74,81,95,76,91,78,89,79,84,85,78,82,82,77,80,83,76,80,81,75,79,73,83,72,58,71,68,59,54,55,53,50,55,52,52,53,51,52,54,50,52,51,52,52,51,51,53,50,54,55,51,51,54,50,50,54,52,50,52,52,52,49,49,52,55,56,74,61,52,71,67,70,64,61,69,61,63,73,73,70,84,82,76,85,91,81,81,88,83,90,82,90,81,84,89,81,88,89,83,82,90,80,92,87,86,90,80,84,83,75,81,73,85,74,80,78,72,70,68,73,80,53,50,61,46,48,52,52,56,46,62,73,44,42,68,56,47,64,73,74,45,60,75,91,49,41,68,62,48,51,55,52,48,50,54,53,50,50,50,54,52,50,66,75,37,76,88,55,96,83,65,56,57,68,59,48,46,53,52,46,41,70,77,52,45,76,87,50,48,61,58,50,52,52,53,53,49,52,52,53,53,53,66,58,59,70,74,79,76,83,86,75,91,76,92,80,90,81,90,78,93,72,93,72,84,79,78,67,89,79,79,60,77,61,75,74,60,52,74,71,48,59,80,70,69,73,126

Mean predicted aligned error: 22.43 Å

Secondary structure (DSSP, 8-state):
--EEEEEEEE-TT--HHHHHHHIIIIISTTT---EEEEEEEE-SSSEEEEEEESSHHHHHHHHHHHTT-EEE-TTS-EEE-EEEEE-SPP-----------------PPP-PPPPPPPP-------HHHHHHHHHHHHHHHHHHHHHHHHHHHHHHHHHHHHHHHHHHTTTHHHHHHHTTSS-S-------------------------------TTS-GGGGHHHHHHHHHHHHHHHHHHS-GGGHHHHHHHHHHHHHHHHHHHTTT-S---HHHHHHHHHHHS-GGGHHHHHHHHHHHHHHHHHTTS--------------------TT-S-THHHHTTTHHHH--